Protein AF-A0A2S5QJS0-F1 (afdb_monomer_lite)

Structure (mmCIF, N/CA/C/O backbone):
data_AF-A0A2S5QJS0-F1
#
_entry.id   AF-A0A2S5QJS0-F1
#
loop_
_atom_site.group_PDB
_atom_site.id
_atom_site.type_symbol
_atom_site.label_atom_id
_atom_site.label_alt_id
_atom_site.label_comp_id
_atom_site.label_asym_id
_atom_site.label_entity_id
_atom_site.label_seq_id
_atom_site.pdbx_PDB_ins_code
_atom_site.Cartn_x
_atom_site.Cartn_y
_atom_site.Cartn_z
_atom_site.occupancy
_atom_site.B_iso_or_equiv
_atom_site.auth_seq_id
_atom_site.auth_comp_id
_atom_site.auth_asym_id
_atom_site.auth_atom_id
_atom_site.pdbx_PDB_model_num
ATOM 1 N N . MET A 1 1 ? 4.921 -11.596 28.102 1.00 60.72 1 MET A N 1
ATOM 2 C CA . MET A 1 1 ? 5.204 -10.204 28.537 1.00 60.72 1 MET A CA 1
ATOM 3 C C . MET A 1 1 ? 4.946 -9.267 27.354 1.00 60.72 1 MET A C 1
ATOM 5 O O . MET A 1 1 ? 5.369 -9.611 26.260 1.00 60.72 1 MET A O 1
ATOM 9 N N . LYS A 1 2 ? 4.214 -8.150 27.508 1.00 78.69 2 LYS A N 1
ATOM 10 C CA . LYS A 1 2 ? 3.905 -7.242 26.377 1.00 78.69 2 LYS A CA 1
ATOM 11 C C . LYS A 1 2 ? 5.147 -6.448 25.944 1.00 78.69 2 LYS A C 1
ATOM 13 O O . LYS A 1 2 ? 5.930 -6.026 26.794 1.00 78.69 2 LYS A O 1
ATOM 18 N N . ASN A 1 3 ? 5.306 -6.214 24.640 1.00 91.75 3 ASN A N 1
ATOM 19 C CA . ASN A 1 3 ? 6.416 -5.433 24.092 1.00 91.75 3 ASN A CA 1
ATOM 20 C C . ASN A 1 3 ? 6.284 -3.948 24.496 1.00 91.75 3 ASN A C 1
ATOM 22 O O . ASN A 1 3 ? 5.377 -3.247 24.045 1.00 91.75 3 ASN A O 1
ATOM 26 N N . ARG A 1 4 ? 7.204 -3.458 25.341 1.00 93.19 4 ARG A N 1
ATOM 27 C CA . ARG A 1 4 ? 7.178 -2.083 25.879 1.00 93.19 4 ARG A CA 1
ATOM 28 C C . ARG A 1 4 ? 7.253 -1.011 24.791 1.00 93.19 4 ARG A C 1
ATOM 30 O O . ARG A 1 4 ? 6.611 0.028 24.928 1.00 93.19 4 ARG A O 1
ATOM 37 N N . TYR A 1 5 ? 8.016 -1.260 23.729 1.00 92.06 5 TYR A N 1
ATOM 38 C CA . TYR A 1 5 ? 8.172 -0.320 22.623 1.00 92.06 5 TYR A CA 1
ATOM 39 C C . TYR A 1 5 ? 6.845 -0.122 21.882 1.00 92.06 5 TYR A C 1
ATOM 41 O O . TYR A 1 5 ? 6.391 1.009 21.719 1.00 92.06 5 TYR A O 1
ATOM 49 N N . GLN A 1 6 ? 6.152 -1.215 21.552 1.00 91.38 6 GLN A N 1
ATOM 50 C CA . GLN A 1 6 ? 4.840 -1.139 20.903 1.00 91.38 6 GLN A CA 1
ATOM 51 C C . GLN A 1 6 ? 3.789 -0.447 21.782 1.00 91.38 6 GLN A C 1
ATOM 53 O O . GLN A 1 6 ? 2.997 0.352 21.289 1.00 91.38 6 GLN A O 1
ATOM 58 N N . GLU A 1 7 ? 3.792 -0.690 23.096 1.00 91.75 7 GLU A N 1
ATOM 59 C CA . GLU A 1 7 ? 2.877 -0.000 24.016 1.00 91.75 7 GLU A CA 1
ATOM 60 C C . GLU A 1 7 ? 3.162 1.509 24.111 1.00 91.75 7 GLU A C 1
ATOM 62 O O . GLU A 1 7 ? 2.227 2.308 24.205 1.00 91.75 7 GLU A O 1
ATOM 67 N N . LYS A 1 8 ? 4.434 1.926 24.034 1.00 93.44 8 LYS A N 1
ATOM 68 C CA . LYS A 1 8 ? 4.806 3.347 23.949 1.00 93.44 8 LYS A CA 1
ATOM 69 C C . LYS A 1 8 ? 4.257 3.982 22.670 1.00 93.44 8 LYS A C 1
ATOM 71 O O . LYS A 1 8 ? 3.671 5.060 22.747 1.00 93.44 8 LYS A O 1
ATOM 76 N N . LEU A 1 9 ? 4.390 3.311 21.526 1.00 94.50 9 LEU A N 1
ATOM 77 C CA . LEU A 1 9 ? 3.874 3.813 20.249 1.00 94.50 9 LEU A CA 1
ATOM 78 C C . LEU A 1 9 ? 2.349 3.955 20.257 1.00 94.50 9 LEU A C 1
ATOM 80 O O . LEU A 1 9 ? 1.839 5.001 19.872 1.00 94.50 9 LEU A O 1
ATOM 84 N N . LYS A 1 10 ? 1.617 2.978 20.806 1.00 92.50 10 LYS A N 1
ATOM 85 C CA . LYS A 1 10 ? 0.154 3.067 20.977 1.00 92.50 10 LYS A CA 1
ATOM 86 C C . LYS A 1 10 ? -0.272 4.287 21.792 1.00 92.50 10 LYS A C 1
ATOM 88 O O . LYS A 1 10 ? -1.230 4.974 21.439 1.00 92.50 10 LYS A O 1
ATOM 93 N N . LYS A 1 11 ? 0.429 4.560 22.899 1.00 92.38 11 LYS A N 1
ATOM 94 C CA . LYS A 1 11 ? 0.177 5.752 23.725 1.00 92.38 11 LYS A CA 1
ATOM 95 C C . LYS A 1 11 ? 0.490 7.034 22.957 1.00 92.38 11 LYS A C 1
ATOM 97 O O . LYS A 1 11 ? -0.297 7.975 23.030 1.00 92.38 11 LYS A O 1
ATOM 102 N N . SER A 1 12 ? 1.596 7.044 22.210 1.00 93.06 12 SER A N 1
ATOM 103 C CA . SER A 1 12 ? 1.973 8.162 21.341 1.00 93.06 12 SER A CA 1
ATOM 104 C C . SER A 1 12 ? 0.883 8.446 20.309 1.00 93.06 12 SER A C 1
ATOM 106 O O . SER A 1 12 ? 0.427 9.578 20.221 1.00 93.06 12 SER A O 1
ATOM 108 N N . ALA A 1 13 ? 0.371 7.417 19.627 1.00 92.88 13 ALA A N 1
ATOM 109 C CA . ALA A 1 13 ? -0.659 7.565 18.603 1.00 92.88 13 ALA A CA 1
ATOM 110 C C . ALA A 1 13 ? -1.966 8.164 19.143 1.00 92.88 13 ALA A C 1
ATOM 112 O O . ALA A 1 13 ? -2.514 9.111 18.582 1.00 92.88 13 AL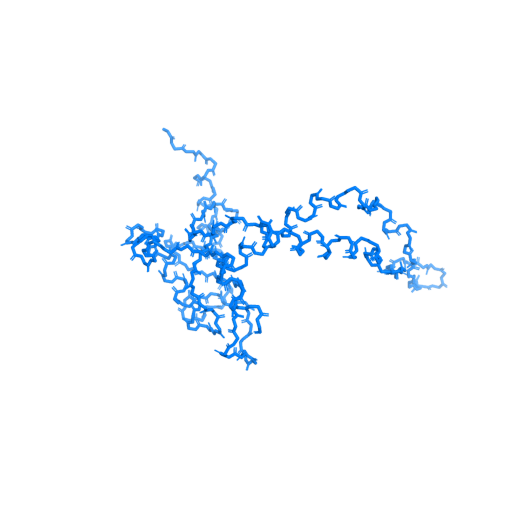A A O 1
ATOM 113 N N . LYS A 1 14 ? -2.425 7.688 20.307 1.00 92.12 14 LYS A N 1
ATOM 114 C CA . LYS A 1 14 ? -3.586 8.282 20.990 1.00 92.12 14 LYS A CA 1
ATOM 115 C C . LYS A 1 14 ? -3.342 9.735 21.395 1.00 92.12 14 LYS A C 1
ATOM 117 O O . LYS A 1 14 ? -4.235 10.569 21.264 1.00 92.12 14 LYS A O 1
ATOM 122 N N . SER A 1 15 ? -2.151 10.047 21.912 1.00 92.19 15 SER A N 1
ATOM 123 C CA . SER A 1 15 ? -1.822 11.419 22.308 1.00 92.19 15 SER A CA 1
ATOM 124 C C . SER A 1 15 ? -1.714 12.348 21.104 1.00 92.19 15 SER A C 1
ATOM 126 O O . SER A 1 15 ? -2.177 13.480 21.187 1.00 92.19 15 SER A O 1
ATOM 128 N N . PHE A 1 16 ? -1.128 11.874 20.006 1.00 91.00 16 PHE A N 1
ATOM 129 C CA . PHE A 1 16 ? -1.004 12.612 18.757 1.00 91.00 16 PHE A CA 1
ATOM 130 C C . PHE A 1 16 ? -2.385 12.999 18.236 1.00 91.00 16 PHE A C 1
ATOM 132 O O . PHE A 1 16 ? -2.669 14.185 18.115 1.00 91.00 16 PHE A O 1
ATOM 139 N N . HIS A 1 17 ? -3.280 12.027 18.048 1.00 88.25 17 HIS A N 1
ATOM 140 C CA . HIS A 1 17 ? -4.636 12.303 17.575 1.00 88.25 17 HIS A CA 1
ATOM 141 C C . HIS A 1 17 ? -5.419 13.225 18.527 1.00 88.25 17 HIS A C 1
ATOM 143 O O . HIS A 1 17 ? -6.112 14.140 18.091 1.00 88.25 17 HIS A O 1
ATOM 149 N N . ARG A 1 18 ? -5.275 13.046 19.848 1.00 87.94 18 ARG A N 1
ATOM 150 C CA . ARG A 1 18 ? -5.925 13.929 20.830 1.00 87.94 18 ARG A CA 1
ATOM 151 C C . ARG A 1 18 ? -5.471 15.386 20.700 1.00 87.94 18 ARG A C 1
ATOM 153 O O . ARG A 1 18 ? -6.301 16.273 20.890 1.00 87.94 18 ARG A O 1
ATOM 160 N N . ASN A 1 19 ? -4.188 15.607 20.419 1.00 89.31 19 ASN A N 1
ATOM 161 C CA . ASN A 1 19 ? -3.572 16.933 20.372 1.00 89.31 19 ASN A CA 1
ATOM 162 C C . ASN A 1 19 ? -3.654 17.581 18.976 1.00 89.31 19 ASN A C 1
ATOM 164 O O . ASN A 1 19 ? -3.605 18.802 18.883 1.00 89.31 19 ASN A O 1
ATOM 168 N N . ASN A 1 20 ? -3.824 16.789 17.914 1.00 80.94 20 ASN A N 1
ATOM 169 C CA . ASN A 1 20 ? -3.892 17.243 16.526 1.00 80.94 20 ASN A CA 1
ATOM 170 C C . ASN A 1 20 ? -5.302 17.027 15.962 1.00 80.94 20 ASN A C 1
ATOM 172 O O . ASN A 1 20 ? -5.593 16.005 15.345 1.00 80.94 20 ASN A O 1
ATOM 176 N N . ARG A 1 21 ? -6.187 18.006 16.195 1.00 75.56 21 ARG A N 1
ATOM 177 C CA . ARG A 1 21 ? -7.589 18.005 15.723 1.00 75.56 21 ARG A CA 1
ATOM 178 C C . ARG A 1 21 ? -7.848 18.927 14.524 1.00 75.56 21 ARG A C 1
ATOM 180 O O . ARG A 1 21 ? -8.999 19.217 14.227 1.00 75.56 21 ARG A O 1
ATOM 187 N N . GLY A 1 22 ? -6.791 19.432 13.887 1.00 74.06 22 GLY A N 1
ATOM 188 C CA . GLY A 1 22 ? -6.900 20.364 12.758 1.00 74.06 22 GLY A CA 1
ATOM 189 C C . GLY A 1 22 ? -7.277 19.706 11.428 1.00 74.06 22 GLY A C 1
ATOM 190 O O . GLY A 1 22 ? -7.629 20.413 10.488 1.00 74.06 22 GLY A O 1
ATOM 191 N N . GLU A 1 23 ? -7.210 18.377 11.354 1.00 78.94 23 GLU A N 1
ATOM 192 C CA . GLU A 1 23 ? -7.521 17.620 10.143 1.00 78.94 23 GLU A CA 1
ATOM 193 C C . GLU A 1 23 ? -9.012 17.684 9.805 1.00 78.94 23 GLU A C 1
ATOM 195 O O . GLU A 1 23 ? -9.878 17.583 10.682 1.00 78.94 23 GLU A O 1
ATOM 200 N N . ARG A 1 24 ? -9.314 17.836 8.513 1.00 78.69 24 ARG A N 1
ATOM 201 C CA . ARG A 1 24 ? -10.687 17.816 8.007 1.00 78.69 24 ARG A CA 1
ATOM 202 C C . ARG A 1 24 ? -11.067 16.385 7.674 1.00 78.69 24 ARG A C 1
ATOM 204 O O . ARG A 1 24 ? -10.442 15.757 6.829 1.00 78.69 24 ARG A O 1
ATOM 211 N N . PHE A 1 25 ? -12.110 15.898 8.335 1.00 82.56 25 PHE A N 1
ATOM 212 C CA . PHE A 1 25 ? -12.678 14.594 8.036 1.00 82.56 25 PHE A CA 1
ATOM 213 C C . PHE A 1 25 ? -13.842 14.753 7.050 1.00 82.56 25 PHE A C 1
ATOM 215 O O . PHE A 1 25 ? -14.808 15.449 7.362 1.00 82.56 25 PHE A O 1
ATOM 222 N N . SER A 1 26 ? -13.770 14.084 5.900 1.00 82.06 26 SER A N 1
ATOM 223 C CA . SER A 1 26 ? -14.902 13.841 4.999 1.00 82.06 26 SER A CA 1
ATOM 224 C C . SER A 1 26 ? -15.497 12.483 5.364 1.00 82.06 26 SER A C 1
ATOM 226 O O . SER A 1 26 ? -14.814 11.467 5.282 1.00 82.06 26 SER A O 1
ATOM 228 N N . ASN A 1 27 ? -16.729 12.450 5.883 1.00 82.56 27 ASN A N 1
ATOM 229 C CA . ASN A 1 27 ? -17.417 11.209 6.287 1.00 82.56 27 ASN A CA 1
ATOM 230 C C . ASN A 1 27 ? -16.615 10.280 7.231 1.00 82.56 27 ASN A C 1
ATOM 232 O O . ASN A 1 27 ? -16.793 9.065 7.235 1.00 82.56 27 ASN A O 1
ATOM 236 N N . GLY A 1 28 ? -15.748 10.851 8.074 1.00 85.81 28 GLY A N 1
ATOM 237 C CA . GLY A 1 28 ? -14.905 10.089 9.005 1.00 85.81 28 GLY A CA 1
ATOM 238 C C . GLY A 1 28 ? -13.556 9.634 8.435 1.00 85.81 28 GLY A C 1
ATOM 239 O O . GLY A 1 28 ? -12.802 8.968 9.150 1.00 85.81 28 GLY A O 1
ATOM 240 N N . LEU A 1 29 ? -13.220 10.044 7.210 1.00 91.69 29 LEU A N 1
ATOM 241 C CA . LEU A 1 29 ? -11.928 9.827 6.562 1.00 91.69 29 LEU A CA 1
ATOM 242 C C . LEU A 1 29 ? -11.154 11.128 6.385 1.00 91.69 29 LEU A C 1
ATOM 244 O O . LEU A 1 29 ? -11.740 12.186 6.182 1.00 91.69 29 LEU A O 1
ATOM 248 N N . ILE A 1 30 ? -9.832 11.030 6.395 1.00 92.56 30 ILE A N 1
ATOM 249 C CA . ILE A 1 30 ? -8.938 12.045 5.845 1.00 92.56 30 ILE A CA 1
ATOM 250 C C . ILE A 1 30 ? -8.520 11.530 4.472 1.00 92.56 30 ILE A C 1
ATOM 252 O O . ILE A 1 30 ? -7.772 10.554 4.381 1.00 92.56 30 ILE A O 1
ATOM 256 N N . VAL A 1 31 ? -9.030 12.183 3.433 1.00 90.81 31 VAL A N 1
ATOM 257 C CA . VAL A 1 31 ? -8.692 11.924 2.032 1.00 90.81 31 VAL A CA 1
ATOM 258 C C . VAL A 1 31 ? -7.738 13.022 1.579 1.00 90.81 31 VAL A C 1
ATOM 260 O O . VAL A 1 31 ? -8.011 14.204 1.796 1.00 90.81 31 VAL A O 1
ATOM 263 N N . ARG A 1 32 ? -6.590 12.634 1.016 1.00 87.25 32 ARG A N 1
ATOM 264 C CA . ARG A 1 32 ? -5.558 13.575 0.547 1.00 87.25 32 ARG A CA 1
ATOM 265 C C . ARG A 1 32 ? -5.555 13.735 -0.970 1.00 87.25 32 ARG A C 1
ATOM 267 O O . ARG A 1 32 ? -5.159 14.796 -1.449 1.00 87.25 32 ARG A O 1
ATOM 274 N N . HIS A 1 33 ? -6.013 12.721 -1.699 1.00 87.38 33 HIS A N 1
ATOM 275 C CA . HIS A 1 33 ? -6.155 12.765 -3.149 1.00 87.38 33 HIS A CA 1
ATOM 276 C C . HIS A 1 33 ? -7.405 13.532 -3.587 1.00 87.38 33 HIS A C 1
ATOM 278 O O . HIS A 1 33 ? -8.404 13.600 -2.873 1.00 87.38 33 HIS A O 1
ATOM 284 N N . GLN A 1 34 ? -7.327 14.131 -4.775 1.00 87.00 34 GLN A N 1
ATOM 285 C CA . GLN A 1 34 ? -8.446 14.797 -5.435 1.00 87.00 34 GLN A CA 1
ATOM 286 C C . GLN A 1 34 ? -8.977 13.892 -6.547 1.00 87.00 34 GLN A C 1
ATOM 288 O O . GLN A 1 34 ? -8.194 13.400 -7.356 1.00 87.00 34 GLN A O 1
ATOM 293 N N . TYR A 1 35 ? -10.298 13.708 -6.602 1.00 86.75 35 TYR A N 1
ATOM 294 C CA . TYR A 1 35 ? -10.969 12.863 -7.602 1.00 86.75 35 TYR A CA 1
ATOM 295 C C . TYR A 1 35 ? -11.821 13.659 -8.600 1.00 86.75 35 TYR A C 1
ATOM 297 O O . TYR A 1 35 ? -12.587 13.066 -9.353 1.00 86.75 35 TYR A O 1
ATOM 305 N N . ASP A 1 36 ? -11.704 14.990 -8.622 1.00 82.44 36 ASP A N 1
ATOM 306 C CA . ASP A 1 36 ? -12.576 15.867 -9.422 1.00 82.44 36 ASP A CA 1
ATOM 307 C C . ASP A 1 36 ? -12.527 15.559 -10.934 1.00 82.44 36 ASP A C 1
ATOM 309 O O . ASP A 1 36 ? -13.514 15.750 -11.641 1.00 82.44 36 ASP A O 1
ATOM 313 N N . GLU A 1 37 ? -11.399 15.031 -11.421 1.00 80.69 37 GLU A N 1
ATOM 314 C CA . GLU A 1 37 ? -11.171 14.642 -12.822 1.00 80.69 37 GLU A CA 1
ATOM 315 C C . GLU A 1 37 ? -10.926 13.128 -12.983 1.00 80.69 37 GLU A C 1
ATOM 317 O O . GLU A 1 37 ? -10.359 12.679 -13.982 1.00 80.69 37 GLU A O 1
ATOM 322 N N . ALA A 1 38 ? -11.311 12.319 -11.990 1.00 78.88 38 ALA A N 1
ATOM 323 C CA . ALA A 1 38 ? -11.053 10.885 -12.013 1.00 78.88 38 ALA A CA 1
ATOM 324 C C . ALA A 1 38 ? -11.907 10.176 -13.077 1.00 78.88 38 ALA A C 1
ATOM 326 O O . ALA A 1 38 ? -13.138 10.240 -13.079 1.00 78.88 38 ALA A O 1
ATOM 327 N N . ASP A 1 39 ? -11.237 9.449 -13.969 1.00 83.25 39 ASP A N 1
ATOM 328 C CA . ASP A 1 39 ? -11.898 8.570 -14.925 1.00 83.25 39 ASP A CA 1
ATOM 329 C C . ASP A 1 39 ? -12.340 7.283 -14.220 1.00 83.25 39 ASP A C 1
ATOM 331 O O . ASP A 1 39 ? -11.527 6.420 -13.881 1.00 83.25 39 ASP A O 1
ATOM 335 N N . LEU A 1 40 ? -13.652 7.147 -14.028 1.00 85.62 40 LEU A N 1
ATOM 336 C CA . LEU A 1 40 ? -14.263 6.005 -13.350 1.00 85.62 40 LEU A CA 1
ATOM 337 C C . LEU A 1 40 ? -14.142 4.685 -14.133 1.00 85.62 40 LEU A C 1
ATOM 339 O O . LEU A 1 40 ? -14.536 3.637 -13.624 1.00 85.62 40 LEU A O 1
ATOM 343 N N . THR A 1 41 ? -13.637 4.710 -15.366 1.00 85.12 41 THR A N 1
ATOM 344 C CA . THR A 1 41 ? -13.393 3.497 -16.156 1.00 85.12 41 THR A CA 1
ATOM 345 C C . THR A 1 41 ? -11.972 2.969 -16.003 1.00 85.12 41 THR A C 1
ATOM 347 O O . THR A 1 41 ? -11.726 1.801 -16.299 1.00 85.12 41 THR A O 1
ATOM 350 N N . LYS A 1 42 ? -11.043 3.785 -15.490 1.00 88.06 42 LYS A N 1
ATOM 351 C CA . LYS A 1 42 ? -9.643 3.389 -15.359 1.00 88.06 42 LYS A CA 1
ATOM 352 C C . LYS A 1 42 ? -9.422 2.433 -14.197 1.00 88.06 42 LYS A C 1
ATOM 354 O O . LYS A 1 42 ? -10.114 2.462 -13.172 1.00 88.06 42 LYS A O 1
ATOM 359 N N . LEU A 1 43 ? -8.421 1.584 -14.398 1.00 91.88 43 LEU A N 1
ATOM 360 C CA . LEU A 1 43 ? -7.849 0.740 -13.366 1.00 91.88 43 LEU A CA 1
ATOM 361 C C . LEU A 1 43 ? -6.944 1.570 -12.454 1.00 91.88 43 LEU A C 1
ATOM 363 O O . LEU A 1 43 ? -6.253 2.497 -12.884 1.00 91.88 43 LEU A O 1
ATOM 367 N N . THR A 1 44 ? -6.956 1.219 -11.180 1.00 92.88 44 THR A N 1
ATOM 368 C CA . THR A 1 44 ? -6.341 1.969 -10.088 1.00 92.88 44 THR A CA 1
ATOM 369 C C . THR A 1 44 ? -5.263 1.116 -9.445 1.00 92.88 44 THR A C 1
ATOM 371 O O . THR A 1 44 ? -5.372 -0.107 -9.374 1.00 92.88 44 THR A O 1
ATOM 374 N N . TRP A 1 45 ? -4.168 1.747 -9.040 1.00 94.25 45 TRP A N 1
ATOM 375 C CA . TRP A 1 45 ? -2.946 1.031 -8.669 1.00 94.25 45 TRP A CA 1
ATOM 376 C C . TRP A 1 45 ? -2.707 1.056 -7.168 1.00 94.25 45 TRP A C 1
ATOM 378 O O . TRP A 1 45 ? -2.417 0.027 -6.560 1.00 94.25 45 TRP A O 1
ATOM 388 N N . TRP A 1 46 ? -2.843 2.234 -6.576 1.00 96.00 46 TRP A N 1
ATOM 389 C CA . TRP A 1 46 ? -2.628 2.478 -5.164 1.00 96.00 46 TRP A CA 1
ATOM 390 C C . TRP A 1 46 ? -3.401 3.722 -4.749 1.00 96.00 46 TRP A C 1
ATOM 392 O O . TRP A 1 46 ? -3.741 4.559 -5.585 1.00 96.00 46 TRP A O 1
ATOM 402 N N . ASP A 1 47 ? -3.665 3.828 -3.456 1.00 95.38 47 ASP A N 1
ATOM 403 C CA . ASP A 1 47 ? -4.255 5.010 -2.845 1.00 95.38 47 ASP A CA 1
ATOM 404 C C . ASP A 1 47 ? -3.945 5.024 -1.342 1.00 95.38 47 ASP A C 1
ATOM 406 O O . ASP A 1 47 ? -3.554 4.003 -0.760 1.00 95.38 47 ASP A O 1
ATOM 410 N N . ASP A 1 48 ? -4.129 6.167 -0.690 1.00 95.12 48 ASP A N 1
ATOM 411 C CA . ASP A 1 48 ? -3.991 6.302 0.751 1.00 95.12 48 ASP A CA 1
ATOM 412 C C . ASP A 1 48 ? -5.173 7.025 1.395 1.00 95.12 48 ASP A C 1
ATOM 414 O O . ASP A 1 48 ? -5.735 8.000 0.899 1.00 95.12 48 ASP A O 1
ATOM 418 N N . VAL A 1 49 ? -5.548 6.540 2.573 1.00 95.81 49 VAL A N 1
ATOM 419 C CA . VAL A 1 49 ? -6.611 7.144 3.368 1.00 95.81 49 VAL A CA 1
ATOM 420 C C . VAL A 1 49 ? -6.320 6.974 4.843 1.00 95.81 49 VAL A C 1
ATOM 422 O O . VAL A 1 49 ? -5.843 5.928 5.284 1.00 95.81 49 VAL A O 1
ATOM 425 N N . SER A 1 50 ? -6.637 7.992 5.641 1.00 95.38 50 SER A N 1
ATOM 426 C CA . SER A 1 50 ? -6.583 7.862 7.097 1.00 95.38 50 SER A CA 1
ATOM 427 C C . SER A 1 50 ? -7.985 7.821 7.697 1.00 95.38 50 SER A C 1
ATOM 429 O O . SER A 1 50 ? -8.869 8.581 7.312 1.00 95.38 50 SER A O 1
ATOM 431 N N . CYS A 1 51 ? -8.198 6.975 8.700 1.00 94.75 51 CYS A N 1
ATOM 432 C CA . CYS A 1 51 ? -9.448 6.914 9.458 1.00 94.75 51 CYS A CA 1
ATOM 433 C C . CYS A 1 51 ? -9.174 6.825 10.966 1.00 94.75 51 CYS A C 1
ATOM 435 O O . CYS A 1 51 ? -8.040 6.626 11.404 1.00 94.75 51 CYS A O 1
ATOM 437 N N . ILE A 1 52 ? -10.208 6.965 11.796 1.00 92.75 52 ILE A N 1
ATOM 438 C CA . ILE A 1 52 ? -10.074 6.818 13.254 1.00 92.75 52 ILE A CA 1
ATOM 439 C C . ILE A 1 52 ? -10.527 5.422 13.683 1.00 92.75 52 ILE A C 1
ATOM 441 O O . ILE A 1 52 ? -11.644 5.000 13.395 1.00 92.75 52 ILE A O 1
ATOM 445 N N . LEU A 1 53 ? -9.696 4.733 14.469 1.00 92.88 53 LEU A N 1
ATOM 446 C CA . LEU A 1 53 ? -10.060 3.495 15.158 1.00 92.88 53 LEU A CA 1
ATOM 447 C C . LEU A 1 53 ? -9.612 3.579 16.619 1.00 92.88 53 LEU A C 1
ATOM 449 O O . LEU A 1 53 ? -8.438 3.783 16.903 1.00 92.88 53 LEU A O 1
ATOM 453 N N . ASN A 1 54 ? -10.528 3.393 17.575 1.00 89.81 54 ASN A N 1
ATOM 454 C CA . ASN A 1 54 ? -10.209 3.365 19.014 1.00 89.81 54 ASN A CA 1
ATOM 455 C C . ASN A 1 54 ? -9.424 4.604 19.522 1.00 89.81 54 ASN A C 1
ATOM 457 O O . ASN A 1 54 ? -8.509 4.480 20.351 1.00 89.81 54 ASN A O 1
ATOM 461 N N . ASN A 1 55 ? -9.810 5.797 19.050 1.00 89.00 55 ASN A N 1
ATOM 462 C CA . ASN A 1 55 ? -9.225 7.107 19.385 1.00 89.00 55 ASN A CA 1
ATOM 463 C C . ASN A 1 55 ? -7.754 7.284 18.972 1.00 89.00 55 ASN A C 1
ATOM 465 O O . ASN A 1 55 ? -7.007 8.022 19.620 1.00 89.00 55 ASN A O 1
ATOM 469 N N . TYR A 1 56 ? -7.321 6.603 17.916 1.00 91.94 56 TYR A N 1
ATOM 470 C CA . TYR A 1 56 ? -6.071 6.890 17.221 1.00 91.94 56 TYR A CA 1
ATOM 471 C C . TYR A 1 56 ? -6.302 6.863 15.710 1.00 91.94 56 TYR A C 1
ATOM 473 O O . TYR A 1 56 ? -7.258 6.251 15.232 1.00 91.94 56 TYR A O 1
ATOM 481 N N . LEU A 1 57 ? -5.417 7.536 14.979 1.00 93.75 57 LEU A N 1
ATOM 482 C CA . LEU A 1 57 ? -5.401 7.515 13.521 1.00 93.75 57 LEU A CA 1
ATOM 483 C C . LEU A 1 57 ? -4.830 6.192 13.008 1.00 93.75 57 LEU A C 1
ATOM 485 O O . LEU A 1 57 ? -3.822 5.690 13.522 1.00 93.75 57 LEU A O 1
ATOM 489 N N . VAL A 1 58 ? -5.491 5.644 12.000 1.00 96.19 58 VAL A N 1
ATOM 490 C CA . VAL A 1 58 ? -5.038 4.524 11.185 1.00 96.19 58 VAL A CA 1
ATOM 491 C C . VAL A 1 58 ? -4.778 5.081 9.799 1.00 96.19 58 VAL A C 1
ATOM 493 O O . VAL A 1 58 ? -5.715 5.560 9.171 1.00 96.19 58 VAL A O 1
ATOM 496 N N . ASP A 1 59 ? -3.527 5.026 9.360 1.00 96.31 59 ASP A N 1
ATOM 497 C CA . ASP A 1 59 ? -3.147 5.375 7.994 1.00 96.31 59 ASP A CA 1
ATOM 498 C C . ASP A 1 59 ? -3.146 4.091 7.178 1.00 96.31 59 ASP A C 1
ATOM 500 O O . ASP A 1 59 ? -2.533 3.098 7.582 1.00 96.31 59 ASP A O 1
ATOM 504 N N . ILE A 1 60 ? -3.870 4.094 6.071 1.00 97.88 60 ILE A N 1
ATOM 505 C CA . ILE A 1 60 ? -4.076 2.936 5.217 1.00 97.88 60 ILE A CA 1
ATOM 506 C C . ILE A 1 60 ? -3.410 3.262 3.891 1.00 97.88 60 ILE A C 1
ATOM 508 O O . ILE A 1 60 ? -3.862 4.153 3.185 1.00 97.88 60 ILE A O 1
ATOM 512 N N . ALA A 1 61 ? -2.335 2.546 3.586 1.00 97.56 61 ALA A N 1
ATOM 513 C CA . ALA A 1 61 ? -1.747 2.492 2.261 1.00 97.56 61 ALA A CA 1
ATOM 514 C C . ALA A 1 61 ? -2.340 1.268 1.564 1.00 97.56 61 ALA A C 1
ATOM 516 O O . ALA A 1 61 ? -2.032 0.127 1.930 1.00 97.56 61 ALA A O 1
ATOM 517 N N . TRP A 1 62 ? -3.253 1.509 0.630 1.00 98.19 62 TRP A N 1
ATOM 518 C CA . TRP A 1 62 ? -3.867 0.463 -0.167 1.00 98.19 62 TRP A CA 1
ATOM 519 C C . TRP A 1 62 ? -3.146 0.338 -1.507 1.00 98.19 62 TRP A C 1
ATOM 521 O O . TRP A 1 62 ? -2.774 1.333 -2.125 1.00 98.19 62 TRP A O 1
ATOM 531 N N . ILE A 1 63 ? -2.964 -0.902 -1.947 1.00 97.88 63 ILE A N 1
ATOM 532 C CA . ILE A 1 63 ? -2.487 -1.233 -3.284 1.00 97.88 63 ILE A CA 1
ATOM 533 C C . ILE A 1 63 ? -3.385 -2.302 -3.907 1.00 97.88 63 ILE A C 1
ATOM 535 O O . ILE A 1 63 ? -3.879 -3.209 -3.224 1.00 97.88 63 ILE A O 1
ATOM 539 N N . HIS A 1 64 ? -3.554 -2.227 -5.221 1.00 97.62 64 HIS A N 1
ATOM 540 C CA . HIS A 1 64 ? -4.141 -3.308 -5.999 1.00 97.62 64 HIS A CA 1
ATOM 541 C C . HIS A 1 64 ? -3.114 -4.447 -6.164 1.00 97.62 64 HIS A C 1
ATOM 543 O O . HIS A 1 64 ? -1.917 -4.168 -6.294 1.00 97.62 64 HIS A O 1
ATOM 549 N N . PRO A 1 65 ? -3.530 -5.728 -6.231 1.00 96.94 65 PRO A N 1
ATOM 550 C CA . PRO A 1 65 ? -2.628 -6.842 -6.541 1.00 96.94 65 PRO A CA 1
ATOM 551 C C . PRO A 1 65 ? -1.785 -6.639 -7.808 1.00 96.94 65 PRO A C 1
ATOM 553 O O . PRO A 1 65 ? -0.630 -7.052 -7.834 1.00 96.94 65 PRO A O 1
ATOM 556 N N . ARG A 1 66 ? -2.317 -5.917 -8.803 1.00 95.38 66 ARG A N 1
ATOM 557 C CA . ARG A 1 66 ? -1.591 -5.479 -10.008 1.00 95.38 66 ARG A CA 1
ATOM 558 C C . ARG A 1 66 ? -0.342 -4.658 -9.690 1.00 95.38 66 ARG A C 1
ATOM 560 O O . ARG A 1 66 ? 0.711 -4.909 -10.264 1.00 95.38 66 ARG A O 1
ATOM 567 N N . MET A 1 67 ? -0.448 -3.698 -8.769 1.00 95.25 67 MET A N 1
ATOM 568 C CA . MET A 1 67 ? 0.695 -2.896 -8.327 1.00 95.25 67 MET A CA 1
ATOM 569 C C . MET A 1 67 ? 1.719 -3.785 -7.623 1.00 95.25 67 MET A C 1
ATOM 571 O O . MET A 1 67 ? 2.884 -3.764 -7.978 1.00 95.25 67 MET A O 1
ATOM 575 N N . ALA A 1 68 ? 1.282 -4.668 -6.721 1.00 95.00 68 ALA A N 1
ATOM 576 C CA . ALA A 1 68 ? 2.186 -5.616 -6.064 1.00 95.00 68 ALA A CA 1
ATOM 577 C C . ALA A 1 68 ? 2.859 -6.616 -7.027 1.00 95.00 68 ALA A C 1
ATOM 579 O O . ALA A 1 68 ? 3.945 -7.107 -6.721 1.00 95.00 68 ALA A O 1
ATOM 580 N N . PHE A 1 69 ? 2.223 -6.961 -8.150 1.00 94.75 69 PHE A N 1
ATOM 581 C CA . PHE A 1 69 ? 2.823 -7.785 -9.202 1.00 94.75 69 PHE A CA 1
ATOM 582 C C . PHE A 1 69 ? 3.882 -6.991 -9.971 1.00 94.75 69 PHE A C 1
ATOM 584 O O . PHE A 1 69 ? 5.006 -7.464 -10.136 1.00 94.75 69 PHE A O 1
ATOM 591 N N . LYS A 1 70 ? 3.534 -5.764 -10.374 1.00 93.19 70 LYS A N 1
ATOM 592 C CA . LYS A 1 70 ? 4.444 -4.822 -11.026 1.00 93.19 70 LYS A CA 1
ATOM 593 C C . LYS A 1 70 ? 5.674 -4.538 -10.167 1.00 93.19 70 LYS A C 1
ATOM 595 O O . LYS A 1 70 ? 6.781 -4.738 -10.646 1.00 93.19 70 LYS A O 1
ATOM 600 N N . ASP A 1 71 ? 5.482 -4.158 -8.906 1.00 93.75 71 ASP A N 1
ATOM 601 C CA . ASP A 1 71 ? 6.560 -3.827 -7.969 1.00 93.75 71 ASP A CA 1
ATOM 602 C C . ASP A 1 71 ? 7.541 -4.995 -7.810 1.00 93.75 71 ASP A C 1
ATOM 604 O O . ASP A 1 71 ? 8.747 -4.794 -7.768 1.00 93.75 71 ASP A O 1
ATOM 608 N N . GLN A 1 72 ? 7.044 -6.237 -7.780 1.00 92.31 72 GLN A N 1
ATOM 609 C CA . GLN A 1 72 ? 7.911 -7.418 -7.726 1.00 92.31 72 GLN A CA 1
ATOM 610 C C . GLN A 1 72 ? 8.739 -7.594 -9.000 1.00 92.31 72 GLN A C 1
ATOM 612 O O . GLN A 1 72 ? 9.920 -7.923 -8.917 1.00 92.31 72 GLN A O 1
ATOM 617 N N . ALA A 1 73 ? 8.140 -7.381 -10.172 1.00 92.00 73 ALA A N 1
ATOM 618 C CA . ALA A 1 73 ? 8.867 -7.444 -11.435 1.00 92.00 73 ALA A CA 1
ATOM 619 C C . ALA A 1 73 ? 9.888 -6.299 -11.563 1.00 92.00 73 ALA A C 1
ATOM 621 O O . ALA A 1 73 ? 11.010 -6.539 -12.008 1.00 92.00 73 ALA A O 1
ATOM 622 N N . GLU A 1 74 ? 9.539 -5.085 -11.127 1.00 92.19 74 GLU A N 1
ATOM 623 C CA . GLU A 1 74 ? 10.453 -3.937 -11.080 1.00 92.19 74 GLU A CA 1
ATOM 624 C C . GLU A 1 74 ? 11.614 -4.188 -10.111 1.00 92.19 74 GLU A C 1
ATOM 626 O O . GLU A 1 74 ? 12.766 -3.972 -10.481 1.00 92.19 74 GLU A O 1
ATOM 631 N N . ASP A 1 75 ? 11.351 -4.712 -8.911 1.00 92.31 75 ASP A N 1
ATOM 632 C CA . ASP A 1 75 ? 12.381 -5.045 -7.920 1.00 92.31 75 ASP A CA 1
ATOM 633 C C . ASP A 1 75 ? 13.397 -6.065 -8.461 1.00 92.31 75 ASP A C 1
ATOM 635 O O . ASP A 1 75 ? 14.601 -5.933 -8.225 1.00 92.31 75 ASP A O 1
ATOM 639 N N . GLU A 1 76 ? 12.945 -7.098 -9.178 1.00 91.50 76 GLU A N 1
ATOM 640 C CA . GLU A 1 76 ? 13.846 -8.075 -9.801 1.00 91.50 76 GLU A CA 1
ATOM 641 C C . GLU A 1 76 ? 14.611 -7.475 -10.989 1.00 91.50 76 GLU A C 1
ATOM 643 O O . GLU A 1 76 ? 15.827 -7.660 -11.086 1.00 91.50 76 GLU A O 1
ATOM 648 N N . ALA A 1 77 ? 13.949 -6.688 -11.842 1.00 91.88 77 ALA A N 1
ATOM 649 C CA . ALA A 1 77 ? 14.600 -5.993 -12.953 1.00 91.88 77 ALA A CA 1
ATOM 650 C C . ALA A 1 77 ? 15.692 -5.031 -12.457 1.00 91.88 77 ALA A C 1
ATOM 652 O O . ALA A 1 77 ? 16.813 -5.041 -12.971 1.00 91.88 77 ALA A O 1
ATOM 653 N N . HIS A 1 78 ? 15.416 -4.273 -11.392 1.00 90.31 78 HIS A N 1
ATOM 654 C CA . HIS A 1 78 ? 16.387 -3.401 -10.735 1.00 90.31 78 HIS A CA 1
ATOM 655 C C . HIS A 1 78 ? 17.623 -4.168 -10.260 1.00 90.31 78 HIS A C 1
ATOM 657 O O . HIS A 1 78 ? 18.744 -3.716 -10.485 1.00 90.31 78 HIS A O 1
ATOM 663 N N . LYS A 1 79 ? 17.460 -5.351 -9.655 1.00 91.00 79 LYS A N 1
ATOM 664 C CA . LYS A 1 79 ? 18.604 -6.179 -9.229 1.00 91.00 79 LYS A CA 1
ATOM 665 C C . LYS A 1 79 ? 19.472 -6.620 -10.407 1.00 91.00 79 LYS A C 1
ATOM 667 O O . LYS A 1 79 ? 20.686 -6.724 -10.246 1.00 91.00 79 LYS A O 1
ATOM 672 N N . MET A 1 80 ? 18.880 -6.865 -11.577 1.00 88.69 80 MET A N 1
ATOM 673 C CA . MET A 1 80 ? 19.627 -7.249 -12.779 1.00 88.69 80 MET A CA 1
ATOM 674 C C . MET A 1 80 ? 20.467 -6.099 -13.326 1.00 88.69 80 MET A C 1
ATOM 676 O O . MET A 1 80 ? 21.625 -6.305 -13.696 1.00 88.69 80 MET A O 1
ATOM 680 N N . VAL A 1 81 ? 19.919 -4.884 -13.330 1.00 89.50 81 VAL A N 1
ATOM 681 C CA . VAL A 1 81 ? 20.602 -3.69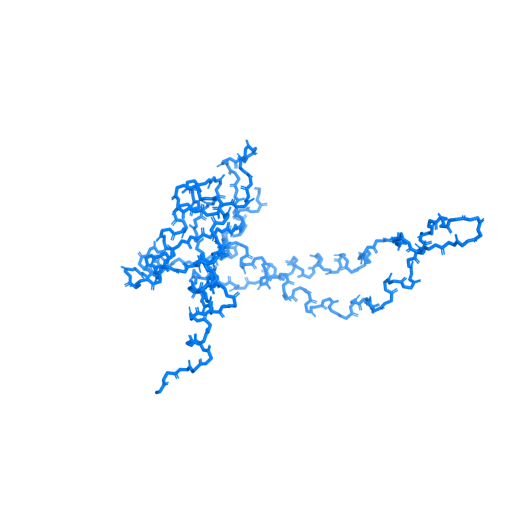3 -13.855 1.00 89.50 81 VAL A CA 1
ATOM 682 C C . VAL A 1 81 ? 21.376 -2.908 -12.801 1.00 89.50 81 VAL A C 1
ATOM 684 O O . VAL A 1 81 ? 22.027 -1.934 -13.152 1.00 89.50 81 VAL A O 1
ATOM 687 N N . ALA A 1 82 ? 21.400 -3.352 -11.541 1.00 86.00 82 ALA A N 1
ATOM 688 C CA . ALA A 1 82 ? 22.105 -2.675 -10.446 1.00 86.00 82 ALA A CA 1
ATOM 689 C C . ALA A 1 82 ? 23.602 -2.436 -10.730 1.00 86.00 82 ALA A C 1
ATOM 691 O O . ALA A 1 82 ? 24.209 -1.519 -10.195 1.00 86.00 82 ALA A O 1
ATOM 692 N N . HIS A 1 83 ? 24.218 -3.247 -11.597 1.00 82.75 83 HIS A N 1
ATOM 693 C CA . HIS A 1 83 ? 25.605 -3.059 -12.037 1.00 82.75 83 HIS A CA 1
ATOM 694 C C . HIS A 1 83 ? 25.804 -1.864 -12.992 1.00 82.75 83 HIS A C 1
ATOM 696 O O . HIS A 1 83 ? 26.940 -1.457 -13.229 1.00 82.75 83 HIS A O 1
ATOM 702 N N . LEU A 1 84 ? 24.717 -1.344 -13.568 1.00 79.56 84 LEU A N 1
ATOM 703 C CA . LEU A 1 84 ? 24.669 -0.157 -14.422 1.00 79.56 84 LEU A CA 1
ATOM 704 C C . LEU A 1 84 ? 24.2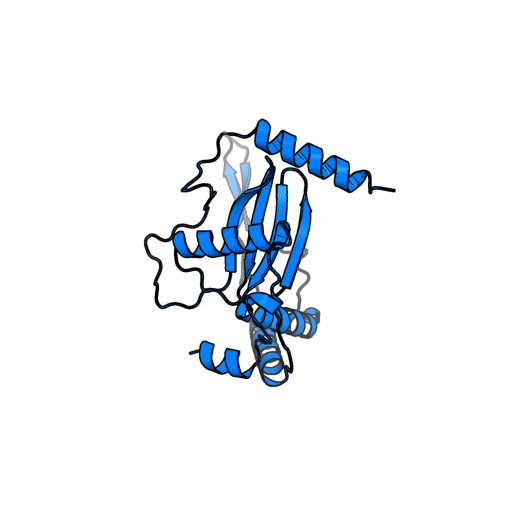87 1.102 -13.645 1.00 79.56 84 LEU A C 1
ATOM 706 O O . LEU A 1 84 ? 24.283 2.183 -14.239 1.00 79.56 84 LEU A O 1
ATOM 710 N N . ASP A 1 85 ? 23.949 0.983 -12.357 1.00 73.56 85 ASP A N 1
ATOM 711 C CA . ASP A 1 85 ? 23.753 2.148 -11.507 1.00 73.56 85 ASP A CA 1
ATOM 712 C C . ASP A 1 85 ? 25.077 2.918 -11.482 1.00 73.56 85 ASP A C 1
ATOM 714 O O . ASP A 1 85 ? 26.081 2.478 -10.921 1.00 73.56 85 ASP A O 1
ATOM 718 N N . SER A 1 86 ? 25.105 4.064 -12.164 1.00 62.50 86 SER A N 1
ATOM 719 C CA . SER A 1 86 ? 26.207 5.011 -12.028 1.00 62.50 86 SER A CA 1
ATOM 720 C C . SER A 1 86 ? 26.294 5.429 -10.566 1.00 62.50 86 SER A C 1
ATOM 722 O O . SER A 1 86 ? 25.246 5.586 -9.947 1.00 62.50 86 SER A O 1
ATOM 724 N N . ASP A 1 87 ? 27.491 5.669 -10.029 1.00 56.41 87 ASP A N 1
ATOM 725 C CA . ASP A 1 87 ? 27.667 6.244 -8.692 1.00 56.41 87 ASP A CA 1
ATOM 726 C C . ASP A 1 87 ? 26.876 7.570 -8.576 1.00 56.41 87 ASP A C 1
ATOM 728 O O . ASP A 1 87 ? 27.353 8.650 -8.927 1.00 56.41 87 ASP A O 1
ATOM 732 N N . ILE A 1 88 ? 25.630 7.485 -8.092 1.00 55.03 88 ILE A N 1
ATOM 733 C CA . ILE A 1 88 ? 24.691 8.606 -7.887 1.00 55.03 88 ILE A CA 1
ATOM 734 C C . ILE A 1 88 ? 25.240 9.596 -6.840 1.00 55.03 88 ILE A C 1
ATOM 736 O O . ILE A 1 88 ? 24.745 10.718 -6.711 1.00 55.03 88 ILE A O 1
ATOM 740 N N . ASP A 1 89 ? 26.313 9.226 -6.137 1.00 53.69 89 ASP A N 1
ATOM 741 C CA . ASP A 1 89 ? 26.991 10.046 -5.135 1.00 53.69 89 ASP A CA 1
ATOM 742 C C . ASP A 1 89 ? 27.509 11.396 -5.672 1.00 53.69 89 ASP A C 1
ATOM 744 O O . ASP A 1 89 ? 27.747 12.310 -4.880 1.00 53.69 89 ASP A O 1
ATOM 748 N N . ASP A 1 90 ? 27.610 11.586 -6.994 1.00 58.91 90 ASP A N 1
ATOM 749 C CA . ASP A 1 90 ? 28.192 12.795 -7.598 1.00 58.91 90 ASP A CA 1
ATOM 750 C C . ASP A 1 90 ? 27.182 13.729 -8.301 1.00 58.91 90 ASP A C 1
ATOM 752 O O . ASP A 1 90 ? 27.528 14.658 -9.032 1.00 58.91 90 ASP A O 1
ATOM 756 N N . PHE A 1 91 ? 25.892 13.535 -8.046 1.00 61.50 91 PHE A N 1
ATOM 757 C CA . PHE A 1 91 ? 24.801 14.270 -8.695 1.00 61.50 91 PHE A CA 1
ATOM 758 C C . PHE A 1 91 ? 24.827 15.791 -8.450 1.00 61.50 91 PHE A C 1
ATOM 760 O O . PHE A 1 91 ? 24.488 16.601 -9.316 1.00 61.50 91 PHE A O 1
ATOM 767 N N . LEU A 1 92 ? 25.265 16.199 -7.255 1.00 62.56 92 LEU A N 1
ATOM 768 C CA . LEU A 1 92 ? 25.455 17.607 -6.901 1.00 62.56 92 LEU A CA 1
ATOM 769 C C . LEU A 1 92 ? 26.711 18.206 -7.545 1.00 62.56 92 LEU A C 1
ATOM 771 O O . LEU A 1 92 ? 26.712 19.405 -7.829 1.00 62.56 92 LEU A O 1
ATOM 775 N N . SER A 1 93 ? 27.757 17.418 -7.806 1.00 64.38 93 SER A N 1
ATOM 776 C CA . SER A 1 93 ? 28.999 17.931 -8.399 1.00 64.38 93 SER A CA 1
ATOM 777 C C . SER A 1 93 ? 28.858 18.198 -9.902 1.00 64.38 93 SER A C 1
ATOM 779 O O . SER A 1 93 ? 29.468 19.131 -10.424 1.00 64.38 93 SER A O 1
ATOM 781 N N . GLN A 1 94 ? 27.999 17.428 -10.575 1.00 67.56 94 GLN A N 1
ATOM 782 C CA . GLN A 1 94 ? 27.695 17.563 -12.001 1.00 67.56 94 GLN A CA 1
ATOM 783 C C . GLN A 1 94 ? 26.619 18.625 -12.283 1.00 67.56 94 GLN A C 1
ATOM 785 O O . GLN A 1 94 ? 26.293 18.914 -13.437 1.00 67.56 94 GLN A O 1
ATOM 790 N N . SER A 1 95 ? 26.069 19.232 -11.229 1.00 79.69 95 SER A N 1
ATOM 791 C CA . SER A 1 95 ? 25.059 20.282 -11.318 1.00 79.69 95 SER A CA 1
ATOM 792 C C . SER A 1 95 ? 25.680 21.683 -11.364 1.00 79.69 95 SER A C 1
ATOM 794 O O . SER A 1 95 ? 26.719 21.959 -10.765 1.00 79.69 95 SER A O 1
ATOM 796 N N . GLU A 1 96 ? 25.021 22.613 -12.049 1.00 84.94 96 GLU A N 1
ATOM 797 C CA . GLU A 1 96 ? 25.440 24.009 -12.101 1.00 84.94 96 GLU A CA 1
ATOM 798 C C . GLU A 1 96 ? 24.874 24.806 -10.919 1.00 84.94 96 GLU A C 1
ATOM 800 O O . GLU A 1 96 ? 23.655 24.909 -10.773 1.00 84.94 96 GLU A O 1
ATOM 805 N N . PRO A 1 97 ? 25.714 25.425 -10.073 1.00 88.19 97 PRO A N 1
ATOM 806 C CA . PRO A 1 97 ? 25.233 26.234 -8.962 1.00 88.19 97 PRO A CA 1
ATOM 807 C C . PRO A 1 97 ? 24.624 27.563 -9.441 1.00 88.19 97 PRO A C 1
ATOM 809 O O . PRO A 1 97 ? 25.283 28.386 -10.081 1.00 88.19 97 PRO A O 1
ATOM 812 N N . ASN A 1 98 ? 23.381 27.833 -9.040 1.00 90.00 98 ASN A N 1
ATOM 813 C CA . ASN A 1 98 ? 22.691 29.097 -9.284 1.00 90.00 98 ASN A CA 1
ATOM 814 C C . ASN A 1 98 ? 22.853 30.040 -8.089 1.00 90.00 98 ASN A C 1
ATOM 816 O O . ASN A 1 98 ? 22.418 29.760 -6.964 1.00 90.00 98 ASN A O 1
ATOM 820 N N . TYR A 1 99 ? 23.429 31.214 -8.341 1.00 92.44 99 TYR A N 1
ATOM 821 C CA . TYR A 1 99 ? 23.685 32.217 -7.313 1.00 92.44 99 TYR A CA 1
ATOM 822 C C . TYR A 1 99 ? 22.764 33.428 -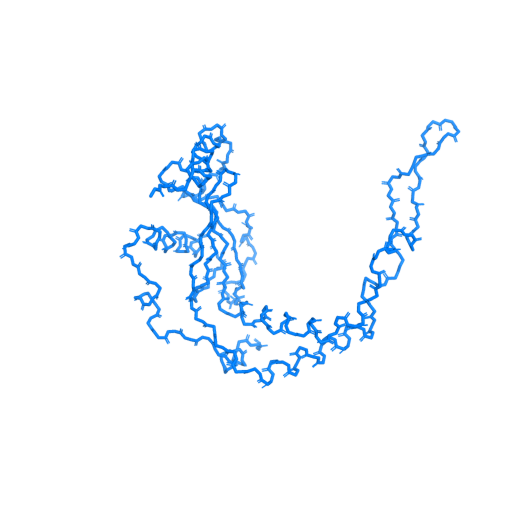7.444 1.00 92.44 99 TYR A C 1
ATOM 824 O O . TYR A 1 99 ? 22.723 34.074 -8.490 1.00 92.44 99 TYR A O 1
ATOM 832 N N . ALA A 1 100 ? 22.134 33.830 -6.341 1.00 90.94 100 ALA A N 1
ATOM 833 C CA . ALA A 1 100 ? 21.472 35.127 -6.241 1.00 90.94 100 ALA A CA 1
ATOM 834 C C . ALA A 1 100 ? 22.407 36.163 -5.605 1.00 90.94 100 ALA A C 1
ATOM 836 O O . ALA A 1 100 ? 23.158 35.873 -4.666 1.00 90.94 100 ALA A O 1
ATOM 837 N N . LYS A 1 101 ? 22.364 37.403 -6.100 1.00 90.69 101 LYS A N 1
ATOM 838 C CA . LYS A 1 101 ? 23.121 38.515 -5.518 1.00 90.69 101 LYS A CA 1
ATOM 839 C C . LYS A 1 101 ? 22.477 38.938 -4.195 1.00 90.69 101 LYS A C 1
ATOM 841 O O . LYS A 1 101 ? 21.292 39.246 -4.151 1.00 90.69 101 LYS A O 1
ATOM 846 N N . VAL A 1 102 ? 23.267 38.991 -3.126 1.00 87.69 102 VAL A N 1
ATOM 847 C CA . VAL A 1 102 ? 22.832 39.415 -1.790 1.00 87.69 102 VAL A CA 1
ATOM 848 C C . VAL A 1 102 ? 23.636 40.649 -1.382 1.00 87.69 102 VAL A C 1
ATOM 850 O O . VAL A 1 102 ? 24.759 40.568 -0.879 1.00 87.69 102 VAL A O 1
ATOM 853 N N . GLY A 1 103 ? 23.047 41.823 -1.608 1.00 85.00 103 GLY A N 1
ATOM 854 C CA . GLY A 1 103 ? 23.679 43.118 -1.352 1.00 85.00 103 GLY A CA 1
ATOM 855 C C . GLY A 1 103 ? 24.630 43.565 -2.469 1.00 85.00 103 GLY A C 1
ATOM 856 O O . GLY A 1 103 ? 24.538 43.120 -3.611 1.00 85.00 103 GLY A O 1
ATOM 857 N N . LYS A 1 104 ? 25.545 44.493 -2.159 1.00 77.31 104 LYS A N 1
ATOM 858 C CA . LYS A 1 104 ? 26.378 45.151 -3.185 1.00 77.31 104 LYS A CA 1
ATOM 859 C C . LYS A 1 104 ? 27.433 44.233 -3.817 1.00 77.31 104 LYS A C 1
ATOM 861 O O . LYS A 1 104 ? 27.658 44.343 -5.019 1.00 77.31 104 LYS A O 1
ATOM 866 N N . SER A 1 105 ? 28.028 43.326 -3.036 1.00 80.94 105 SER A N 1
ATOM 867 C CA . SER A 1 105 ? 29.179 42.508 -3.467 1.00 80.94 105 SER A CA 1
ATOM 868 C C . SER A 1 105 ? 28.980 40.992 -3.309 1.00 80.94 105 SER A C 1
ATOM 870 O O . SER A 1 105 ? 29.494 40.214 -4.107 1.00 80.94 105 SER A O 1
ATOM 872 N N . ARG A 1 106 ? 28.195 40.537 -2.323 1.00 85.50 106 ARG A N 1
ATOM 873 C CA . ARG A 1 106 ? 28.089 39.102 -2.018 1.00 85.50 106 ARG A CA 1
ATOM 874 C C . ARG A 1 106 ? 27.074 38.397 -2.916 1.00 85.50 106 ARG A C 1
ATOM 876 O O . ARG A 1 106 ? 26.062 38.974 -3.310 1.00 85.50 106 ARG A O 1
ATOM 883 N N . LYS A 1 107 ? 27.325 37.118 -3.181 1.00 90.50 107 LYS A N 1
ATOM 884 C CA . LYS A 1 107 ? 26.382 36.182 -3.797 1.00 90.50 107 LYS A CA 1
ATOM 885 C C . LYS A 1 107 ? 26.126 35.027 -2.831 1.00 90.50 107 LYS A C 1
ATOM 887 O O . LYS A 1 107 ? 27.020 34.664 -2.069 1.00 90.50 107 LYS A O 1
ATOM 892 N N . LYS A 1 108 ? 24.917 34.475 -2.851 1.00 90.88 108 LYS A N 1
ATOM 893 C CA . LYS A 1 108 ? 24.537 33.283 -2.088 1.00 90.88 108 LYS A CA 1
ATOM 894 C C . LYS A 1 108 ? 24.040 32.223 -3.065 1.00 90.88 108 LYS A C 1
ATOM 896 O O . LYS A 1 108 ? 23.312 32.558 -3.995 1.00 90.88 108 LYS A O 1
ATOM 901 N N . LEU A 1 109 ? 24.455 30.979 -2.857 1.00 90.00 109 LEU A N 1
ATOM 902 C CA . LEU A 1 109 ? 23.917 29.819 -3.562 1.00 90.00 109 LEU A CA 1
ATOM 903 C C . LEU A 1 109 ? 22.440 29.650 -3.179 1.00 90.00 109 LEU A C 1
ATOM 905 O O . LEU A 1 109 ? 22.121 29.655 -1.988 1.00 90.00 109 LEU A O 1
ATOM 909 N N . VAL A 1 110 ? 21.550 29.575 -4.167 1.00 91.12 110 VAL A N 1
ATOM 910 C CA . VAL A 1 110 ? 20.094 29.476 -3.944 1.00 91.12 110 VAL A CA 1
ATOM 911 C C . VAL A 1 110 ? 19.530 28.171 -4.483 1.00 91.12 110 VAL A C 1
ATOM 913 O O . VAL A 1 110 ? 18.615 27.619 -3.882 1.00 91.12 110 VAL A O 1
ATOM 916 N N . SER A 1 111 ? 20.085 27.658 -5.577 1.00 88.75 111 SER A N 1
ATOM 917 C CA . SER A 1 111 ? 19.697 26.369 -6.141 1.00 88.75 111 SER A CA 1
ATOM 918 C C . SER A 1 111 ? 20.830 25.787 -6.979 1.00 88.75 111 SER A C 1
ATOM 920 O O . SER A 1 111 ? 21.857 26.433 -7.181 1.00 88.75 111 SER A O 1
ATOM 922 N N . HIS A 1 112 ? 20.625 24.573 -7.471 1.00 85.81 112 HIS A N 1
ATOM 923 C CA . HIS A 1 112 ? 21.455 23.937 -8.482 1.00 85.81 112 HIS A CA 1
ATOM 924 C C . HIS A 1 112 ? 20.583 23.626 -9.702 1.00 85.81 112 HIS A C 1
ATOM 926 O O . HIS A 1 112 ? 19.428 23.230 -9.541 1.00 85.81 112 HIS A O 1
ATOM 932 N N . THR A 1 113 ? 21.115 23.824 -10.904 1.00 85.50 113 THR A N 1
ATOM 933 C CA . THR A 1 113 ? 20.525 23.347 -12.156 1.00 85.50 113 THR A CA 1
ATOM 934 C C . THR A 1 113 ? 21.197 22.041 -12.525 1.00 85.50 113 THR A C 1
ATOM 936 O O . THR A 1 113 ? 22.410 21.971 -12.698 1.00 85.50 113 THR A O 1
ATOM 939 N N . MET A 1 114 ? 20.402 20.998 -12.660 1.00 77.25 114 MET A N 1
ATOM 940 C CA . MET A 1 114 ? 20.871 19.706 -13.125 1.00 77.25 114 MET A CA 1
ATOM 941 C C . MET A 1 114 ? 21.231 19.725 -14.609 1.00 77.25 114 MET A C 1
ATOM 943 O O . MET A 1 114 ? 20.508 20.315 -15.412 1.00 77.25 114 MET A O 1
ATOM 947 N N . LYS A 1 115 ? 22.322 19.050 -14.977 1.00 67.31 115 LYS A N 1
ATOM 948 C CA . LYS A 1 115 ? 22.695 18.807 -16.372 1.00 67.31 115 LYS A CA 1
ATOM 949 C C . LYS A 1 115 ? 22.559 17.322 -16.693 1.00 67.31 115 LYS A C 1
ATOM 951 O O . LYS A 1 115 ? 23.123 16.499 -15.987 1.00 67.31 115 LYS A O 1
ATOM 956 N N . GLY A 1 116 ? 21.864 17.009 -17.788 1.00 64.31 116 GLY A N 1
ATOM 957 C CA . GLY A 1 116 ? 21.693 15.641 -18.289 1.00 64.31 116 GLY A CA 1
ATOM 958 C C . GLY A 1 116 ? 20.399 14.956 -17.841 1.00 64.31 116 GLY A C 1
ATOM 959 O O . GLY A 1 116 ? 19.633 15.495 -17.043 1.00 64.31 116 GLY A O 1
ATOM 960 N N . SER A 1 117 ? 20.147 13.778 -18.417 1.00 61.03 117 SER A N 1
ATOM 961 C CA . SER A 1 117 ? 19.081 12.875 -17.974 1.00 61.03 117 SER A CA 1
ATOM 962 C C . SER A 1 117 ? 19.476 12.245 -16.640 1.00 61.03 117 SER A C 1
ATOM 964 O O . SER A 1 117 ? 20.632 11.872 -16.458 1.00 61.03 117 SER A O 1
ATOM 966 N N . LEU A 1 118 ? 18.512 12.116 -15.727 1.00 61.44 118 LEU A N 1
ATOM 967 C CA . LEU A 1 118 ? 18.693 11.466 -14.423 1.00 61.44 118 LEU A CA 1
ATOM 968 C C . LEU A 1 118 ? 19.091 9.993 -14.543 1.00 61.44 118 LEU A C 1
ATOM 970 O O . LEU A 1 118 ? 19.713 9.447 -13.640 1.00 61.44 118 LEU A O 1
ATOM 974 N N . LEU A 1 119 ? 18.714 9.373 -15.659 1.00 62.88 119 LEU A N 1
ATOM 975 C CA . LEU A 1 119 ? 18.987 7.984 -15.983 1.00 62.88 119 LEU A CA 1
ATOM 976 C C . LEU A 1 119 ? 19.700 7.937 -17.332 1.00 62.88 119 LEU A C 1
ATOM 978 O O . LEU A 1 119 ? 19.305 8.631 -18.278 1.00 62.88 119 LEU A O 1
ATOM 982 N N . SER A 1 120 ? 20.752 7.124 -17.421 1.00 73.88 120 SER A N 1
ATOM 983 C CA . SER A 1 120 ? 21.405 6.829 -18.697 1.00 73.88 120 SER A CA 1
ATOM 984 C C . SER A 1 120 ? 20.395 6.191 -19.660 1.00 73.88 120 SER A C 1
ATOM 986 O O . SER A 1 120 ? 19.563 5.378 -19.247 1.00 73.88 120 SER A O 1
ATOM 988 N N . SER A 1 121 ? 20.475 6.530 -20.951 1.00 77.38 121 SER A N 1
ATOM 989 C CA . SER A 1 121 ? 19.695 5.850 -21.995 1.00 77.38 121 SER A CA 1
ATOM 990 C C . SER A 1 121 ? 19.943 4.343 -21.986 1.00 77.38 121 SER A C 1
ATOM 992 O O . SER A 1 121 ? 19.013 3.569 -22.186 1.00 77.38 121 SER A O 1
ATOM 994 N N . ASP A 1 122 ? 21.179 3.939 -21.685 1.00 81.19 122 ASP A N 1
ATOM 995 C CA . ASP A 1 122 ? 21.595 2.537 -21.657 1.00 81.19 122 ASP A CA 1
ATOM 996 C C . ASP A 1 122 ? 21.025 1.817 -20.434 1.00 81.19 122 ASP A C 1
ATOM 998 O O . ASP A 1 122 ? 20.588 0.676 -20.542 1.00 81.19 122 ASP A O 1
ATOM 1002 N N . TRP A 1 123 ? 20.961 2.508 -19.290 1.00 85.44 123 TRP A N 1
ATOM 1003 C CA . TRP A 1 123 ? 20.304 1.988 -18.090 1.00 85.44 123 TRP A CA 1
ATOM 1004 C C . TRP A 1 123 ? 18.810 1.793 -18.339 1.00 85.44 123 TRP A C 1
ATOM 1006 O O . TRP A 1 123 ? 18.273 0.737 -18.034 1.00 85.44 123 TRP A O 1
ATOM 1016 N N . THR A 1 124 ? 18.156 2.783 -18.954 1.00 85.88 124 THR A N 1
ATOM 1017 C CA . THR A 1 124 ? 16.708 2.739 -19.221 1.00 85.88 124 THR A CA 1
ATOM 1018 C C . THR A 1 124 ? 16.371 1.589 -20.166 1.00 85.88 124 THR A C 1
ATOM 1020 O O . THR A 1 124 ? 15.511 0.775 -19.859 1.00 85.88 124 THR A O 1
ATOM 1023 N N . ALA A 1 125 ? 17.113 1.454 -21.270 1.00 89.75 125 ALA A N 1
ATOM 1024 C CA . ALA A 1 125 ? 16.913 0.358 -22.213 1.00 89.75 125 ALA A CA 1
ATOM 1025 C C . ALA A 1 125 ? 17.201 -1.019 -21.588 1.00 89.75 125 ALA A C 1
ATOM 1027 O O . ALA A 1 125 ? 16.481 -1.979 -21.859 1.00 89.75 125 ALA A O 1
ATOM 1028 N N . ALA A 1 126 ? 18.236 -1.123 -20.748 1.00 90.19 126 ALA A N 1
ATOM 1029 C CA . ALA A 1 126 ? 18.540 -2.356 -20.029 1.00 90.19 126 ALA A CA 1
ATOM 1030 C C . ALA A 1 126 ? 17.451 -2.705 -19.005 1.00 90.19 126 ALA A C 1
ATOM 1032 O O . ALA A 1 126 ? 17.084 -3.872 -18.890 1.00 90.19 126 ALA A O 1
ATOM 1033 N N . PHE A 1 127 ? 16.920 -1.709 -18.291 1.00 91.62 127 PHE A N 1
ATOM 1034 C CA . PHE A 1 127 ? 15.835 -1.891 -17.333 1.00 91.62 127 PHE A CA 1
ATOM 1035 C C . PHE A 1 127 ? 14.553 -2.333 -18.034 1.00 91.62 127 PHE A C 1
ATOM 1037 O O . PHE A 1 127 ? 13.961 -3.320 -17.618 1.00 91.62 127 PHE A O 1
ATOM 1044 N N . ASP A 1 128 ? 14.169 -1.675 -19.130 1.00 91.62 128 ASP A N 1
ATOM 1045 C CA . ASP A 1 128 ? 12.975 -2.033 -19.901 1.00 91.62 128 ASP A CA 1
ATOM 1046 C C . ASP A 1 128 ? 13.063 -3.471 -20.438 1.00 91.62 128 ASP A C 1
ATOM 1048 O O . ASP A 1 128 ? 12.092 -4.227 -20.367 1.00 91.62 128 ASP A O 1
ATOM 1052 N N . ALA A 1 129 ? 14.241 -3.877 -20.930 1.00 93.00 129 ALA A N 1
ATOM 1053 C CA . ALA A 1 129 ? 14.484 -5.242 -21.389 1.00 93.00 129 ALA A CA 1
ATOM 1054 C C . ALA A 1 129 ? 14.408 -6.260 -20.239 1.00 93.00 129 ALA A C 1
ATOM 1056 O O . ALA A 1 129 ? 13.730 -7.278 -20.372 1.00 93.00 129 ALA A O 1
ATOM 1057 N N . ALA A 1 130 ? 15.058 -5.973 -19.106 1.00 91.81 130 ALA A N 1
ATOM 1058 C CA . ALA A 1 130 ? 15.026 -6.837 -17.929 1.00 91.81 130 ALA A CA 1
ATOM 1059 C C . ALA A 1 130 ? 13.607 -6.953 -17.354 1.00 91.81 130 ALA A C 1
ATOM 1061 O O . ALA A 1 130 ? 13.157 -8.044 -17.023 1.00 91.81 130 ALA A O 1
ATOM 1062 N N . TYR A 1 131 ? 12.870 -5.846 -17.282 1.00 92.56 131 TYR A N 1
ATOM 1063 C CA . TYR A 1 131 ? 11.491 -5.817 -16.813 1.00 92.56 131 TYR A CA 1
ATOM 1064 C C . TYR A 1 131 ? 10.568 -6.638 -17.720 1.00 92.56 131 TYR A C 1
ATOM 1066 O O . TYR A 1 131 ? 9.797 -7.457 -17.219 1.00 92.56 131 TYR A O 1
ATOM 1074 N N . ALA A 1 132 ? 10.680 -6.492 -19.044 1.00 90.88 132 ALA A N 1
ATOM 1075 C CA . ALA A 1 132 ? 9.924 -7.306 -19.995 1.00 90.88 132 ALA A CA 1
ATOM 1076 C C . ALA A 1 132 ? 10.230 -8.806 -19.842 1.00 90.88 132 ALA A C 1
ATOM 1078 O O . ALA A 1 132 ? 9.302 -9.612 -19.759 1.00 90.88 132 ALA A O 1
ATOM 1079 N N . GLU A 1 133 ? 11.510 -9.176 -19.721 1.00 89.94 133 GLU A N 1
ATOM 1080 C CA . GLU A 1 133 ? 11.922 -10.562 -19.468 1.00 89.94 133 GLU A CA 1
ATOM 1081 C C . GLU A 1 133 ? 11.338 -11.090 -18.150 1.00 89.94 133 GLU A C 1
ATOM 1083 O O . GLU A 1 133 ? 10.841 -12.216 -18.098 1.00 89.94 133 GLU A O 1
ATOM 1088 N N . MET A 1 134 ? 11.340 -10.275 -17.089 1.00 89.44 134 MET A N 1
ATOM 1089 C CA . MET A 1 134 ? 10.778 -10.662 -15.794 1.00 89.44 134 MET A CA 1
ATOM 1090 C C . MET A 1 134 ? 9.280 -10.891 -15.873 1.00 89.44 134 MET A C 1
ATOM 1092 O O . MET A 1 134 ? 8.812 -11.903 -15.364 1.00 89.44 134 MET A O 1
ATOM 1096 N N . ILE A 1 135 ? 8.521 -10.025 -16.540 1.00 88.88 135 ILE A N 1
ATOM 1097 C CA . ILE A 1 135 ? 7.078 -10.225 -16.713 1.00 88.88 135 ILE A CA 1
ATOM 1098 C C . ILE A 1 135 ? 6.794 -11.520 -17.488 1.00 88.88 135 ILE A C 1
ATOM 1100 O O . ILE A 1 135 ? 5.925 -12.294 -17.083 1.00 88.88 135 ILE A O 1
ATOM 1104 N N . GLU A 1 136 ? 7.545 -11.800 -18.557 1.00 86.50 136 GLU A N 1
ATOM 1105 C CA . GLU A 1 136 ? 7.365 -13.016 -19.359 1.00 86.50 136 GLU A CA 1
ATOM 1106 C C . GLU A 1 136 ? 7.729 -14.295 -18.590 1.00 86.50 136 GLU A C 1
ATOM 1108 O O . GLU A 1 136 ? 6.982 -15.278 -18.642 1.00 86.50 136 GLU A O 1
ATOM 1113 N N . ALA A 1 137 ? 8.847 -14.286 -17.861 1.00 83.50 137 ALA A N 1
ATOM 1114 C CA . ALA A 1 137 ? 9.358 -15.437 -17.116 1.00 83.50 137 ALA A CA 1
ATOM 1115 C C . ALA A 1 137 ? 8.696 -15.631 -15.739 1.00 83.50 137 ALA A C 1
ATOM 1117 O O . ALA A 1 137 ? 8.884 -16.671 -15.096 1.00 83.50 137 ALA A O 1
ATOM 1118 N N . SER A 1 138 ? 7.943 -14.641 -15.260 1.00 79.94 138 SER A N 1
ATOM 1119 C CA . SER A 1 138 ? 7.398 -14.625 -13.909 1.00 79.94 138 SER A CA 1
ATOM 1120 C C . SER A 1 138 ? 6.276 -15.646 -13.720 1.00 79.94 138 SER A C 1
ATOM 1122 O O . SER A 1 138 ? 5.230 -15.604 -14.364 1.00 79.94 138 SER A O 1
ATOM 1124 N N . ASN A 1 139 ? 6.472 -16.520 -12.730 1.00 84.19 139 ASN A N 1
ATOM 1125 C CA . ASN A 1 139 ? 5.413 -17.322 -12.111 1.00 84.19 139 ASN A CA 1
ATOM 1126 C C . ASN A 1 139 ? 4.867 -16.638 -10.843 1.00 84.19 139 ASN A C 1
ATOM 1128 O O . ASN A 1 139 ? 4.400 -17.314 -9.924 1.00 84.19 139 ASN A O 1
ATOM 1132 N N . CYS A 1 140 ? 5.001 -15.311 -10.739 1.00 84.94 140 CYS A N 1
ATOM 1133 C CA . CYS A 1 140 ? 4.571 -14.562 -9.568 1.00 84.94 140 CYS A CA 1
ATOM 1134 C C . CYS A 1 140 ? 3.063 -14.706 -9.371 1.00 84.94 140 CYS A C 1
ATOM 1136 O O . CYS A 1 140 ? 2.262 -14.542 -10.292 1.00 84.94 140 CYS A O 1
ATOM 1138 N N . GLN A 1 141 ? 2.694 -14.992 -8.129 1.00 92.75 141 GLN A N 1
ATOM 1139 C CA . GLN A 1 141 ? 1.320 -15.077 -7.675 1.00 92.75 141 GLN A CA 1
ATOM 1140 C C . GLN A 1 141 ? 1.153 -14.097 -6.526 1.00 92.75 141 GLN A C 1
ATOM 1142 O O . GLN A 1 141 ? 1.813 -14.220 -5.492 1.00 92.75 141 GLN A O 1
ATOM 1147 N N . VAL A 1 142 ? 0.272 -13.118 -6.703 1.00 94.94 142 VAL A N 1
ATOM 1148 C CA . VAL A 1 142 ? -0.017 -12.127 -5.668 1.00 94.94 142 VAL A CA 1
ATOM 1149 C C . VAL A 1 142 ? -1.350 -12.457 -5.025 1.00 94.94 142 VAL A C 1
ATOM 1151 O O . VAL A 1 142 ? -2.403 -12.396 -5.655 1.00 94.94 142 VAL A O 1
ATOM 1154 N N . THR A 1 143 ? -1.304 -12.777 -3.738 1.00 96.62 143 THR A N 1
ATOM 1155 C CA . THR A 1 143 ? -2.500 -12.953 -2.913 1.00 96.62 143 THR A CA 1
ATOM 1156 C C . THR A 1 143 ? -2.765 -11.696 -2.085 1.00 96.62 143 THR A C 1
ATOM 1158 O O . THR A 1 143 ? -1.804 -11.042 -1.658 1.00 96.62 143 THR A O 1
ATOM 1161 N N . PRO A 1 144 ? -4.032 -11.375 -1.771 1.00 97.44 144 PRO A N 1
ATOM 1162 C CA . PRO A 1 144 ? -4.363 -10.252 -0.907 1.00 97.44 144 PRO A CA 1
ATOM 1163 C C . PRO A 1 144 ? -3.683 -10.411 0.454 1.00 97.44 144 PRO A C 1
ATOM 1165 O O . PRO A 1 144 ? -3.639 -11.504 1.025 1.00 97.44 144 PRO A O 1
ATOM 1168 N N . TYR A 1 145 ? -3.168 -9.319 1.009 1.00 97.75 145 TYR A N 1
ATOM 1169 C CA . TYR A 1 145 ? -2.515 -9.344 2.315 1.00 97.75 145 TYR A CA 1
ATOM 1170 C C . TYR A 1 145 ? -2.807 -8.087 3.122 1.00 97.75 145 TYR A C 1
ATOM 1172 O O . TYR A 1 145 ? -3.108 -7.024 2.588 1.00 97.75 145 TYR A O 1
ATOM 1180 N N . ILE A 1 146 ? -2.661 -8.203 4.441 1.00 98.06 146 ILE A N 1
ATOM 1181 C CA . ILE A 1 146 ? -2.700 -7.066 5.357 1.00 98.06 146 ILE A CA 1
ATOM 1182 C C . ILE A 1 146 ? -1.489 -7.120 6.283 1.00 98.06 146 ILE A C 1
ATOM 1184 O O . ILE A 1 146 ? -1.263 -8.100 6.996 1.00 98.06 146 ILE A O 1
ATOM 1188 N N . LYS A 1 147 ? -0.704 -6.046 6.295 1.00 97.31 147 LYS A N 1
ATOM 1189 C CA . LYS A 1 147 ? 0.391 -5.834 7.244 1.00 97.31 147 LYS A CA 1
ATOM 1190 C C . LYS A 1 147 ? 0.065 -4.602 8.070 1.00 97.31 147 LYS A C 1
ATOM 1192 O O . LYS A 1 147 ? -0.523 -3.643 7.587 1.00 97.31 147 LYS A O 1
ATOM 1197 N N . SER A 1 148 ? 0.423 -4.616 9.351 1.00 96.06 148 SER A N 1
ATOM 1198 C CA . SER A 1 148 ? 0.240 -3.431 10.188 1.00 96.06 148 SER A CA 1
ATOM 1199 C C . SER A 1 148 ? 1.406 -3.236 11.134 1.00 96.06 148 SER A C 1
ATOM 1201 O O . SER A 1 148 ? 1.895 -4.189 11.745 1.00 96.06 148 SER A O 1
ATOM 1203 N N . LYS A 1 149 ? 1.815 -1.982 11.294 1.00 95.56 149 LYS A N 1
ATOM 1204 C CA . LYS A 1 149 ? 2.868 -1.579 12.221 1.00 95.56 149 LYS A CA 1
ATOM 1205 C C . LYS A 1 149 ? 2.467 -0.308 12.951 1.00 95.56 149 LYS A C 1
ATOM 1207 O O . LYS A 1 149 ? 1.736 0.539 12.447 1.00 95.56 149 LYS A O 1
ATOM 1212 N N . TRP A 1 150 ? 2.934 -0.194 14.184 1.00 94.75 150 TRP A N 1
ATOM 1213 C CA . TRP A 1 150 ? 2.793 1.046 14.933 1.00 94.75 150 TRP A CA 1
ATOM 1214 C C . TRP A 1 150 ? 3.916 1.991 14.523 1.00 94.75 150 TRP A C 1
ATOM 1216 O O . TRP A 1 150 ? 5.075 1.580 14.502 1.00 94.75 150 TRP A O 1
ATOM 1226 N N . VAL A 1 151 ? 3.574 3.243 14.242 1.00 92.88 151 VAL A N 1
ATOM 1227 C CA . VAL A 1 151 ? 4.533 4.323 13.989 1.00 92.88 151 VAL A CA 1
ATOM 1228 C C . VAL A 1 151 ? 4.297 5.454 14.988 1.00 92.88 151 VAL A C 1
ATOM 1230 O O . VAL A 1 151 ? 3.389 5.397 15.825 1.00 92.88 151 VAL A O 1
ATOM 1233 N N . SER A 1 152 ? 5.161 6.468 14.987 1.00 86.44 152 SER A N 1
ATOM 1234 C CA . SER A 1 152 ? 4.984 7.604 15.891 1.00 86.44 152 SER A CA 1
ATOM 1235 C C . SER A 1 152 ? 3.791 8.450 15.446 1.00 86.44 152 SER A C 1
ATOM 1237 O O . SER A 1 152 ? 3.922 9.265 14.545 1.00 86.44 152 SER A O 1
ATOM 1239 N N . GLY A 1 153 ? 2.644 8.275 16.105 1.00 89.50 153 GLY A N 1
ATOM 1240 C CA . GLY A 1 153 ? 1.457 9.118 15.913 1.00 89.50 153 GLY A CA 1
ATOM 1241 C C . GLY A 1 153 ? 0.248 8.389 15.329 1.00 89.50 153 GLY A C 1
ATOM 1242 O O . GLY A 1 153 ? -0.882 8.770 15.631 1.00 89.50 153 GLY A O 1
ATOM 1243 N N . THR A 1 154 ? 0.462 7.293 14.603 1.00 93.81 154 THR A N 1
ATOM 1244 C CA . THR A 1 154 ? -0.602 6.541 13.924 1.00 93.81 154 THR A CA 1
ATOM 1245 C C . THR A 1 154 ? -0.317 5.032 13.930 1.00 93.81 154 THR A C 1
ATOM 1247 O O . THR A 1 154 ? 0.737 4.561 14.385 1.00 93.81 154 THR A O 1
ATOM 1250 N N . ARG A 1 155 ? -1.286 4.239 13.473 1.00 96.12 155 ARG A N 1
ATOM 1251 C CA . ARG A 1 155 ? -1.077 2.844 13.075 1.00 96.12 155 ARG A CA 1
ATOM 1252 C C . ARG A 1 155 ? -1.044 2.801 11.551 1.00 96.12 155 ARG A C 1
ATOM 1254 O O . ARG A 1 155 ? -2.072 3.069 10.945 1.00 96.12 155 ARG A O 1
ATOM 1261 N N . LEU A 1 156 ? 0.091 2.433 10.964 1.00 97.19 156 LEU A N 1
ATOM 1262 C CA . LEU A 1 156 ? 0.185 2.239 9.521 1.00 97.19 156 LEU A CA 1
ATOM 1263 C C . LEU A 1 156 ? -0.305 0.836 9.165 1.00 97.19 156 LEU A C 1
ATOM 1265 O O . LEU A 1 156 ? 0.089 -0.151 9.804 1.00 97.19 156 LEU A O 1
ATOM 1269 N N . VAL A 1 157 ? -1.154 0.760 8.153 1.00 98.06 157 VAL A N 1
ATOM 1270 C CA . VAL A 1 157 ? -1.682 -0.467 7.573 1.00 98.06 157 VAL A CA 1
ATOM 1271 C C . VAL A 1 157 ? -1.347 -0.472 6.094 1.00 98.06 157 VAL A C 1
ATOM 1273 O O . VAL A 1 157 ? -1.694 0.454 5.378 1.00 98.06 157 VAL A O 1
ATOM 1276 N N . GLU A 1 158 ? -0.681 -1.530 5.659 1.00 98.06 158 GLU A N 1
ATOM 1277 C CA . GLU A 1 158 ? -0.445 -1.824 4.251 1.00 98.06 158 GLU A CA 1
ATOM 1278 C C . GLU A 1 158 ? -1.459 -2.904 3.863 1.00 98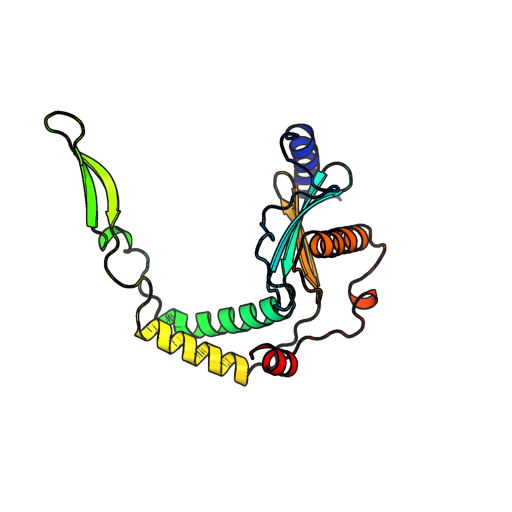.06 158 GLU A C 1
ATOM 1280 O O . GLU A 1 158 ? -1.450 -3.998 4.443 1.00 98.06 158 GLU A O 1
ATOM 1285 N N . LEU A 1 159 ? -2.364 -2.582 2.942 1.00 98.38 159 LEU A N 1
ATOM 1286 C CA . LEU A 1 159 ? -3.427 -3.471 2.485 1.00 98.38 159 LEU A CA 1
ATOM 1287 C C . LEU A 1 159 ? -3.279 -3.722 0.985 1.00 98.38 159 LEU A C 1
ATOM 1289 O O . LEU A 1 159 ? -3.378 -2.795 0.194 1.00 98.38 159 LEU A O 1
ATOM 1293 N N . CYS A 1 160 ? -3.118 -4.983 0.603 1.00 98.06 160 CYS A N 1
ATOM 1294 C CA . CYS A 1 160 ? -3.268 -5.430 -0.774 1.00 98.06 160 CYS A CA 1
ATOM 1295 C C . CYS A 1 160 ? -4.624 -6.127 -0.909 1.00 98.06 160 CYS A C 1
ATOM 1297 O O . CYS A 1 160 ? -4.860 -7.138 -0.240 1.00 98.06 160 CYS A O 1
ATOM 1299 N N . ALA A 1 161 ? -5.523 -5.566 -1.720 1.00 97.75 161 ALA A N 1
ATOM 1300 C CA . ALA A 1 161 ? -6.870 -6.098 -1.931 1.00 97.75 161 ALA A CA 1
ATOM 1301 C C . ALA A 1 161 ? -7.393 -5.758 -3.340 1.00 97.75 161 ALA A C 1
ATOM 1303 O O . ALA A 1 161 ? -7.165 -4.634 -3.791 1.00 97.75 161 ALA A O 1
ATOM 1304 N N . PRO A 1 162 ? -8.112 -6.679 -4.014 1.00 96.69 162 PRO A N 1
ATOM 1305 C CA . PRO A 1 162 ? -8.608 -6.497 -5.380 1.00 96.69 162 PRO A CA 1
ATOM 1306 C C . PRO A 1 162 ? -9.906 -5.676 -5.408 1.00 96.69 162 PRO A C 1
ATOM 1308 O O . PRO A 1 162 ? -10.986 -6.176 -5.715 1.00 96.69 162 PRO A O 1
ATOM 1311 N N . ILE A 1 163 ? -9.812 -4.414 -4.994 1.00 96.19 163 ILE A N 1
ATOM 1312 C CA . ILE A 1 163 ? -10.904 -3.436 -5.030 1.00 96.19 163 ILE A CA 1
ATOM 1313 C C . ILE A 1 163 ? -10.396 -2.235 -5.809 1.00 96.19 163 ILE A C 1
ATOM 1315 O O . ILE A 1 163 ? -9.359 -1.698 -5.465 1.00 96.19 163 ILE A O 1
ATOM 1319 N N . GLU A 1 164 ? -11.129 -1.782 -6.815 1.00 95.19 164 GLU A N 1
ATOM 1320 C CA . GLU A 1 164 ? -10.766 -0.573 -7.553 1.00 95.19 164 GLU A CA 1
ATOM 1321 C C . GLU A 1 164 ? -11.151 0.687 -6.760 1.00 95.19 164 GLU A C 1
ATOM 1323 O O . GLU A 1 164 ? -12.257 0.761 -6.224 1.00 95.19 164 GLU A O 1
ATOM 1328 N N . VAL A 1 165 ? -10.251 1.673 -6.688 1.00 94.19 165 VAL A N 1
ATOM 1329 C CA . VAL A 1 165 ? -10.431 2.925 -5.935 1.00 94.19 165 VAL A CA 1
ATOM 1330 C C . VAL A 1 165 ? -10.442 4.122 -6.873 1.00 94.19 165 VAL A C 1
ATOM 1332 O O . VAL A 1 165 ? -9.399 4.646 -7.250 1.00 94.19 165 VAL A O 1
ATOM 1335 N N . ARG A 1 166 ? -11.636 4.569 -7.264 1.00 92.94 166 ARG A N 1
ATOM 1336 C CA . ARG A 1 166 ? -11.808 5.609 -8.294 1.00 92.94 166 ARG A CA 1
ATOM 1337 C C . ARG A 1 166 ? -12.357 6.919 -7.744 1.00 92.94 166 ARG A C 1
ATOM 1339 O O . ARG A 1 166 ? -12.401 7.917 -8.456 1.00 92.94 166 ARG A O 1
ATOM 1346 N N . ASN A 1 167 ? -12.837 6.901 -6.507 1.00 91.88 167 ASN A N 1
ATOM 1347 C CA . ASN A 1 167 ? -13.486 8.024 -5.845 1.00 91.88 167 ASN A CA 1
ATOM 1348 C C . ASN A 1 167 ? -13.439 7.854 -4.315 1.00 91.88 167 ASN A C 1
ATOM 1350 O O . ASN A 1 167 ? -13.029 6.820 -3.779 1.00 91.88 167 ASN A O 1
ATOM 1354 N N . GLU A 1 168 ? -13.942 8.861 -3.598 1.00 91.50 168 GLU A N 1
ATOM 1355 C CA . GLU A 1 168 ? -14.026 8.832 -2.134 1.00 91.50 168 GLU A CA 1
ATOM 1356 C C . GLU A 1 168 ? -14.929 7.708 -1.586 1.00 91.50 168 GLU A C 1
ATOM 1358 O O . GLU A 1 168 ? -14.703 7.230 -0.471 1.00 91.50 168 GLU A O 1
ATOM 1363 N N . GLN A 1 169 ? -15.958 7.269 -2.326 1.00 91.81 169 GLN A N 1
ATOM 1364 C CA . GLN A 1 169 ? -16.807 6.159 -1.879 1.00 91.81 169 GLN A CA 1
ATOM 1365 C C . GLN A 1 169 ? -16.054 4.825 -1.898 1.00 91.81 169 GLN A C 1
ATOM 1367 O O . GLN A 1 169 ? -16.218 4.025 -0.976 1.00 91.81 169 GLN A O 1
ATOM 1372 N N . ASP A 1 170 ? -15.187 4.600 -2.879 1.00 94.00 170 ASP A N 1
ATOM 1373 C CA . ASP A 1 170 ? -14.357 3.399 -2.932 1.00 94.00 170 ASP A CA 1
ATOM 1374 C C . ASP A 1 170 ? -13.323 3.402 -1.791 1.00 94.00 170 ASP A C 1
ATOM 1376 O O . ASP A 1 170 ? -13.136 2.390 -1.108 1.00 94.00 170 ASP A O 1
ATOM 1380 N N . LEU A 1 171 ? -12.750 4.567 -1.458 1.00 94.38 171 LEU A N 1
ATOM 1381 C CA . LEU A 1 171 ? -11.910 4.719 -0.262 1.00 94.38 171 LEU A CA 1
ATOM 1382 C C . LEU A 1 171 ? -12.657 4.391 1.036 1.00 94.38 171 LEU A C 1
ATOM 1384 O O . LEU A 1 171 ? -12.085 3.786 1.949 1.00 94.38 171 LEU A O 1
ATOM 1388 N N . MET A 1 172 ? -13.944 4.737 1.137 1.00 95.12 172 MET A N 1
ATOM 1389 C CA . MET A 1 172 ? -14.771 4.311 2.271 1.00 95.12 172 MET A CA 1
ATOM 1390 C C . MET A 1 172 ? -14.870 2.787 2.359 1.00 95.12 172 MET A C 1
ATOM 1392 O O . MET A 1 172 ? -14.858 2.246 3.469 1.00 95.12 172 MET A O 1
ATOM 1396 N N . VAL A 1 173 ? -14.953 2.075 1.231 1.00 96.38 173 VAL A N 1
ATOM 1397 C CA . VAL A 1 173 ? -14.955 0.603 1.211 1.00 96.38 173 VAL A CA 1
ATOM 1398 C C . VAL A 1 173 ? -13.628 0.065 1.745 1.00 96.38 173 VAL A C 1
ATOM 1400 O O . VAL A 1 173 ? -13.643 -0.773 2.651 1.00 96.38 173 VAL A O 1
ATOM 1403 N N . ILE A 1 174 ? -12.496 0.599 1.278 1.00 97.19 174 ILE A N 1
ATOM 1404 C CA . ILE A 1 174 ? -11.150 0.236 1.753 1.00 97.19 174 ILE A CA 1
ATOM 1405 C C . ILE A 1 174 ? -10.992 0.481 3.257 1.00 97.19 174 ILE A C 1
ATOM 1407 O O . ILE A 1 174 ? -10.534 -0.400 3.997 1.00 97.19 174 ILE A O 1
ATOM 1411 N N . ALA A 1 175 ? 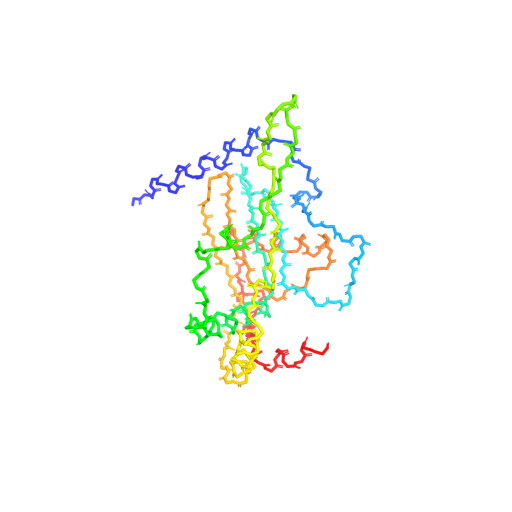-11.407 1.650 3.744 1.00 97.06 175 ALA A N 1
ATOM 1412 C CA . ALA A 1 175 ? -11.322 1.993 5.158 1.00 97.06 175 ALA A CA 1
ATOM 1413 C C . ALA A 1 175 ? -12.188 1.061 6.019 1.00 97.06 175 ALA A C 1
ATOM 1415 O O . ALA A 1 175 ? -11.731 0.541 7.042 1.00 97.06 175 ALA A O 1
ATOM 1416 N N . ASN A 1 176 ? -13.418 0.781 5.585 1.00 96.88 176 ASN A N 1
ATOM 1417 C CA . ASN A 1 176 ? -14.329 -0.118 6.289 1.00 96.88 176 ASN A CA 1
ATOM 1418 C C . ASN A 1 176 ? -13.823 -1.565 6.305 1.00 96.88 176 ASN A C 1
ATOM 1420 O O . ASN A 1 176 ? -13.861 -2.209 7.357 1.00 96.88 176 ASN A O 1
ATOM 1424 N N . LEU A 1 177 ? -13.319 -2.072 5.176 1.00 97.88 177 LEU A N 1
ATOM 1425 C CA . LEU A 1 177 ? -12.679 -3.385 5.091 1.00 97.88 177 LEU A CA 1
ATOM 1426 C C . LEU A 1 177 ? -11.496 -3.465 6.060 1.00 97.88 177 LEU A C 1
ATOM 1428 O O . LEU A 1 177 ? -11.417 -4.387 6.873 1.00 97.88 177 LEU A O 1
ATOM 1432 N N . THR A 1 178 ? -10.625 -2.457 6.045 1.00 97.75 178 THR A N 1
ATOM 1433 C CA . THR A 1 178 ? -9.472 -2.386 6.945 1.00 97.75 178 THR A CA 1
ATOM 1434 C C . THR A 1 178 ? -9.899 -2.420 8.409 1.00 97.75 178 THR A C 1
ATOM 1436 O O . THR A 1 178 ? -9.342 -3.182 9.198 1.00 97.75 178 THR A O 1
ATOM 1439 N N . ILE A 1 179 ? -10.921 -1.652 8.794 1.00 96.94 179 ILE A N 1
ATOM 1440 C CA . ILE A 1 179 ? -11.451 -1.659 10.162 1.00 96.94 179 ILE A CA 1
ATOM 1441 C C . ILE A 1 179 ? -11.953 -3.056 10.551 1.00 96.94 179 ILE A C 1
ATOM 1443 O O . ILE A 1 179 ? -11.604 -3.530 11.636 1.00 96.94 179 ILE A O 1
ATOM 1447 N N . LYS A 1 180 ? -12.726 -3.727 9.687 1.00 97.75 180 LYS A N 1
ATOM 1448 C CA . LYS A 1 180 ? -13.223 -5.092 9.937 1.00 97.75 180 LYS A CA 1
ATOM 1449 C C . LYS A 1 180 ? -12.072 -6.085 10.116 1.00 97.75 180 LYS A C 1
ATOM 1451 O O . LYS A 1 180 ? -12.087 -6.867 11.067 1.00 97.75 180 LYS A O 1
ATOM 1456 N N . LEU A 1 181 ? -11.047 -6.014 9.264 1.00 97.75 181 LEU A N 1
ATOM 1457 C CA . LEU A 1 181 ? -9.845 -6.852 9.357 1.00 97.75 181 LEU A CA 1
ATOM 1458 C C . LEU A 1 181 ? -9.079 -6.593 10.662 1.00 97.75 181 LEU A C 1
ATOM 1460 O O . LEU A 1 181 ? -8.722 -7.528 11.376 1.00 97.75 181 LEU A O 1
ATOM 1464 N N . LEU A 1 182 ? -8.874 -5.326 11.035 1.00 96.62 182 LEU A N 1
ATOM 1465 C CA . LEU A 1 182 ? -8.172 -4.953 12.268 1.00 96.62 182 LEU A CA 1
ATOM 1466 C C . LEU A 1 182 ? -8.921 -5.344 13.547 1.00 96.62 182 LEU A C 1
ATOM 1468 O O . LEU A 1 182 ? -8.283 -5.520 14.590 1.00 96.62 182 LEU A O 1
ATOM 1472 N N . LYS A 1 183 ? -10.252 -5.431 13.486 1.00 96.25 183 LYS A N 1
ATOM 1473 C CA . LYS A 1 183 ? -11.112 -5.921 14.570 1.00 96.25 183 LYS A CA 1
ATOM 1474 C C . LYS A 1 183 ? -11.289 -7.443 14.559 1.00 96.25 183 LYS A C 1
ATOM 1476 O O . LYS A 1 183 ? -11.931 -7.964 15.466 1.00 96.25 183 LYS A O 1
ATOM 1481 N N . CYS A 1 184 ? -10.714 -8.142 13.578 1.00 96.19 184 CYS A N 1
ATOM 1482 C CA . CYS A 1 184 ? -10.897 -9.576 13.348 1.00 96.19 184 CYS A CA 1
ATOM 1483 C C . CYS A 1 184 ? -12.368 -9.981 13.115 1.00 96.19 184 CYS A C 1
ATOM 1485 O O . CYS A 1 184 ? -12.763 -11.096 13.447 1.00 96.19 184 CYS A O 1
ATOM 1487 N N . GLU A 1 185 ? -13.189 -9.084 12.562 1.00 97.62 185 GLU A N 1
ATOM 1488 C CA . GLU A 1 185 ? -14.590 -9.359 12.195 1.00 97.62 185 GLU A CA 1
ATOM 1489 C C . GLU A 1 185 ? -14.690 -10.124 10.862 1.00 97.62 185 GLU A C 1
ATOM 1491 O O . GLU A 1 185 ? -15.675 -10.815 10.595 1.00 97.62 185 GLU A O 1
ATOM 1496 N N . THR A 1 186 ? -13.657 -10.008 10.024 1.00 97.62 186 THR A N 1
ATOM 1497 C CA . THR A 1 186 ? -13.511 -10.720 8.753 1.00 97.62 186 THR A CA 1
ATOM 1498 C C . THR A 1 186 ? -12.045 -11.076 8.494 1.00 97.62 186 THR A C 1
ATOM 1500 O O . THR A 1 186 ? -11.156 -10.667 9.246 1.00 97.62 186 THR A O 1
ATOM 1503 N N . THR A 1 187 ? -11.790 -11.838 7.435 1.00 97.19 187 THR A N 1
ATOM 1504 C CA . THR A 1 187 ? -10.453 -12.184 6.936 1.00 97.19 187 THR A CA 1
ATOM 1505 C C . THR A 1 187 ? -10.399 -11.943 5.432 1.00 97.19 187 THR A C 1
ATOM 1507 O O . THR A 1 187 ? -11.428 -11.986 4.764 1.00 97.19 187 THR A O 1
ATOM 1510 N N . LEU A 1 188 ? -9.202 -11.723 4.883 1.00 97.00 188 LEU A N 1
ATOM 1511 C CA . LEU A 1 188 ? -9.048 -11.553 3.434 1.00 97.00 188 LEU A CA 1
ATOM 1512 C C . LEU A 1 188 ? -9.504 -12.792 2.659 1.00 97.00 188 LEU A C 1
ATOM 1514 O O . LEU A 1 188 ? -10.172 -12.636 1.652 1.00 97.00 188 LEU A O 1
ATOM 1518 N N . GLU A 1 189 ? -9.266 -13.995 3.187 1.00 96.25 189 GLU A N 1
ATOM 1519 C CA . GLU A 1 189 ? -9.777 -15.243 2.598 1.00 96.25 189 GLU A CA 1
ATOM 1520 C C . GLU A 1 189 ? -11.314 -15.303 2.558 1.00 96.25 189 GLU A C 1
ATOM 1522 O O . GLU A 1 189 ? -11.899 -15.915 1.676 1.00 96.25 189 GLU A O 1
ATOM 1527 N N . LYS A 1 190 ? -12.001 -14.670 3.515 1.00 96.69 190 LYS A N 1
ATOM 1528 C CA . LYS A 1 190 ? -13.468 -14.640 3.529 1.00 96.69 190 LYS A CA 1
ATOM 1529 C C . LYS A 1 190 ? -14.029 -13.633 2.525 1.00 96.69 190 LYS A C 1
ATOM 1531 O O . LYS A 1 190 ? -15.077 -13.890 1.942 1.00 96.69 190 LYS A O 1
ATOM 1536 N N . GLU A 1 191 ? -13.371 -12.487 2.375 1.00 97.06 191 GLU A N 1
ATOM 1537 C CA . GLU A 1 191 ? -13.795 -11.428 1.449 1.00 97.06 191 GLU A CA 1
ATOM 1538 C C . GLU A 1 191 ? -13.390 -11.748 -0.002 1.00 97.06 191 GLU A C 1
ATOM 1540 O O . GLU A 1 191 ? -14.133 -11.435 -0.927 1.00 97.06 191 GLU A O 1
ATOM 1545 N N . PHE A 1 192 ? -12.249 -12.419 -0.196 1.00 96.62 192 PHE A N 1
ATOM 1546 C CA . PHE A 1 192 ? -11.656 -12.754 -1.495 1.00 96.62 192 PHE A CA 1
ATOM 1547 C C . PHE A 1 192 ? -11.188 -14.222 -1.526 1.00 96.62 192 PHE A C 1
ATOM 1549 O O . PHE A 1 192 ? -9.983 -14.492 -1.548 1.00 96.62 192 PHE A O 1
ATOM 1556 N N . PRO A 1 193 ? -12.121 -15.188 -1.491 1.00 96.38 193 PRO A N 1
ATOM 1557 C CA . PRO A 1 193 ? -11.782 -16.604 -1.383 1.00 96.38 193 PRO A CA 1
ATOM 1558 C C . PRO A 1 193 ? -11.001 -17.095 -2.601 1.00 96.38 193 PRO A C 1
ATOM 1560 O O . PRO A 1 193 ? -11.444 -16.914 -3.735 1.00 96.38 193 PRO A O 1
ATOM 1563 N N . ASN A 1 194 ? -9.867 -17.759 -2.359 1.00 95.06 194 ASN A N 1
ATOM 1564 C CA . ASN A 1 194 ? -8.951 -18.271 -3.389 1.00 95.06 194 ASN A CA 1
ATOM 1565 C C . ASN A 1 194 ? -8.499 -17.232 -4.435 1.00 95.06 194 ASN A C 1
ATOM 1567 O O . ASN A 1 194 ? -8.129 -17.610 -5.547 1.00 95.06 194 ASN A O 1
ATOM 1571 N N . TYR A 1 195 ? -8.539 -15.934 -4.117 1.00 96.75 195 TYR A N 1
ATOM 1572 C CA . TYR A 1 195 ? -8.086 -14.912 -5.055 1.00 96.75 195 TYR A CA 1
ATOM 1573 C C . TYR A 1 195 ? -6.565 -14.973 -5.219 1.00 96.75 195 TYR A C 1
ATOM 1575 O O . TYR A 1 195 ? -5.815 -14.858 -4.245 1.00 96.75 195 TYR A O 1
ATOM 1583 N N . ILE A 1 196 ? -6.117 -15.095 -6.466 1.00 96.38 196 ILE A N 1
ATOM 1584 C CA . ILE A 1 196 ? -4.710 -15.063 -6.850 1.00 96.38 196 ILE A CA 1
ATOM 1585 C C . ILE A 1 196 ? -4.615 -14.206 -8.103 1.00 96.38 196 ILE A C 1
ATOM 1587 O O . ILE A 1 196 ? -5.274 -14.506 -9.090 1.00 96.38 196 ILE A O 1
ATOM 1591 N N . TYR A 1 197 ? -3.795 -13.162 -8.050 1.00 95.69 197 TYR A N 1
ATOM 1592 C CA . TYR A 1 197 ? -3.451 -12.371 -9.222 1.00 95.69 197 TYR A CA 1
ATOM 1593 C C . TYR A 1 197 ? -2.208 -12.961 -9.883 1.00 95.69 197 TYR A C 1
ATOM 1595 O O . TYR A 1 197 ? -1.188 -13.189 -9.220 1.00 95.69 197 TYR A O 1
ATOM 1603 N N . THR A 1 198 ? -2.314 -13.219 -11.177 1.00 94.25 198 THR A N 1
ATOM 1604 C CA . THR A 1 198 ? -1.327 -13.928 -11.987 1.00 94.25 198 THR A CA 1
ATOM 1605 C C . THR A 1 198 ? -0.905 -13.099 -13.196 1.00 94.25 198 THR A C 1
ATOM 1607 O O . THR A 1 198 ? -1.427 -12.015 -13.459 1.00 94.25 198 THR A O 1
ATOM 1610 N N . ARG A 1 199 ? 0.053 -13.626 -13.961 1.00 92.19 199 ARG A N 1
ATOM 1611 C CA . ARG A 1 199 ? 0.462 -13.030 -15.234 1.00 92.19 199 ARG A CA 1
ATOM 1612 C C . ARG A 1 199 ? -0.689 -12.966 -16.246 1.00 92.19 199 ARG A C 1
ATOM 1614 O O . ARG A 1 199 ? -0.773 -11.997 -16.986 1.00 92.19 199 ARG A O 1
ATOM 1621 N N . ASP A 1 200 ? -1.584 -13.952 -16.253 1.00 92.38 200 ASP A N 1
ATOM 1622 C CA . ASP A 1 200 ? -2.715 -13.962 -17.188 1.00 92.38 200 ASP A CA 1
ATOM 1623 C C . ASP A 1 200 ? -3.660 -12.776 -16.917 1.00 92.38 200 ASP A C 1
ATOM 1625 O O . ASP A 1 200 ? -4.140 -12.143 -17.853 1.00 92.38 200 ASP A O 1
ATOM 1629 N N . ASP A 1 201 ? -3.858 -12.415 -15.643 1.00 93.06 201 ASP A N 1
ATOM 1630 C CA . ASP A 1 201 ? -4.620 -11.222 -15.255 1.00 93.06 201 ASP A CA 1
ATOM 1631 C C . ASP A 1 201 ? -3.897 -9.936 -15.684 1.00 93.06 201 ASP A C 1
ATOM 1633 O O . ASP A 1 201 ? -4.506 -9.022 -16.234 1.00 93.06 201 ASP A O 1
ATOM 1637 N N . TRP A 1 202 ? -2.573 -9.888 -15.507 1.00 92.38 202 TRP A N 1
ATOM 1638 C CA . TRP A 1 202 ? -1.745 -8.777 -15.983 1.00 92.38 202 TRP A CA 1
ATOM 1639 C C . TRP A 1 202 ? -1.852 -8.562 -17.494 1.00 92.38 202 TRP A C 1
ATOM 1641 O O . TRP A 1 202 ? -1.974 -7.424 -17.946 1.00 92.38 202 TRP A O 1
ATOM 1651 N N . ASP A 1 203 ? -1.845 -9.639 -18.274 1.00 90.62 203 ASP A N 1
ATOM 1652 C CA . ASP A 1 203 ? -1.951 -9.567 -19.728 1.00 90.62 203 ASP A CA 1
ATOM 1653 C C . ASP A 1 203 ? -3.326 -9.085 -20.211 1.00 90.62 203 ASP A C 1
ATOM 1655 O O . ASP A 1 203 ? -3.403 -8.513 -21.296 1.00 90.62 203 ASP A O 1
ATOM 1659 N N . LEU A 1 204 ? -4.385 -9.263 -19.415 1.00 90.88 204 LEU A N 1
ATOM 1660 C CA . LEU A 1 204 ? -5.727 -8.735 -19.694 1.00 90.88 204 LEU A CA 1
ATOM 1661 C C . LEU A 1 204 ? -5.883 -7.253 -19.327 1.00 90.88 204 LEU A C 1
ATOM 1663 O O . LEU A 1 204 ? -6.751 -6.575 -19.869 1.00 90.88 204 LEU A O 1
ATOM 1667 N N . GLU A 1 205 ? -5.081 -6.765 -18.381 1.00 87.62 205 GLU A N 1
ATOM 1668 C CA . GLU A 1 205 ? -5.205 -5.424 -17.798 1.00 87.62 205 GLU A CA 1
ATOM 1669 C C . GLU A 1 205 ? -4.194 -4.408 -18.361 1.00 87.62 205 GLU A C 1
ATOM 1671 O O . GLU A 1 205 ? -4.276 -3.224 -18.032 1.00 87.62 205 GLU A O 1
ATOM 1676 N N . LYS A 1 206 ? -3.233 -4.852 -19.183 1.00 75.12 206 LYS A N 1
ATOM 1677 C CA . LYS A 1 206 ? -2.182 -4.001 -19.776 1.00 75.12 206 LYS A CA 1
ATOM 1678 C C . LYS A 1 206 ? -2.596 -3.247 -21.053 1.00 75.12 206 LYS A C 1
ATOM 1680 O O . LYS A 1 206 ? -1.764 -2.493 -21.562 1.00 75.12 206 LYS A O 1
ATOM 1685 N N . ASP A 1 207 ? -3.818 -3.464 -21.551 1.00 51.06 207 ASP A N 1
ATOM 1686 C CA . ASP A 1 207 ? -4.384 -2.820 -22.754 1.00 51.06 207 ASP A CA 1
ATOM 1687 C C . ASP A 1 207 ? -4.999 -1.434 -22.471 1.00 51.06 207 ASP A C 1
ATOM 1689 O O . ASP A 1 207 ? -5.848 -1.312 -21.555 1.00 51.06 207 ASP A O 1
#

Radius of gyration: 22.49 Å; chains: 1; bounding box: 47×63×51 Å

pLDDT: mean 88.63, std 9.95, range [51.06, 98.38]

Secondary structure (DSSP, 8-state):
---HHHHHHHHHHHHHHHH---PPPBTTEEE-S--TT--TTS---EEEEEEEETTEEEEEEEE-HHHHHHHHHHHHHHHHHGGG---GGGTTTTSEEEEEEETTTEEEEEEEE--S-SS-HHHHHHHHHHHHHHHHH----BPPEEEEEE-SSEEEEEEE-S----SHHHHHHHHHHHHHHHTTS--HHHHSTT--B-HHHHHHH--

Foldseek 3Di:
DDDPVQVVLVVLQLVLLVVDPPADDDVQKRADDDQPPFDPVAFDAWGWIWGDDPNGIEIETEGELLNVVLVVLLVQLCVVLVVVPDPCVCQQVQWAFDWDDDPDDDIDGDDTHGDDDPDDPVSVVSSVVSSVVSLVPDFDKGAWDWDWDRDRRHIYIYTHANQGDRDVVSVVVVVVVVNCVVVVVDDSCRVQPPDIDGSVNVVVNVD

Sequence (207 aa):
MKNRYQEKLKKSAKSFHRNNRGERFSNGLIVRHQYDEADLTKLTWWDDVSCILNNYLVDIAWIHPRMAFKDQAEDEAHKMVAHLDSDIDDFLSQSEPNYAKVGKSRKKLVSHTMKGSLLSSDWTAAFDAAYAEMIEASNCQVTPYIKSKWVSGTRLVELCAPIEVRNEQDLMVIANLTIKLLKCETTLEKEFPNYIYTRDDWDLEKD